Protein AF-A0A2D6TRG5-F1 (afdb_monomer_lite)

Structure (mmCIF, N/CA/C/O backbone):
data_AF-A0A2D6TRG5-F1
#
_entry.id   AF-A0A2D6TRG5-F1
#
loop_
_atom_site.group_PDB
_atom_site.id
_atom_site.type_symbol
_atom_site.label_atom_id
_atom_site.label_alt_id
_atom_site.label_comp_id
_atom_site.label_asym_id
_atom_site.label_entity_id
_atom_site.label_seq_id
_atom_site.pdbx_PDB_ins_code
_atom_site.Cartn_x
_atom_site.Cartn_y
_atom_site.Cartn_z
_atom_site.occupancy
_atom_site.B_iso_or_equiv
_atom_site.auth_seq_id
_atom_site.auth_comp_id
_atom_site.auth_asym_id
_atom_site.auth_atom_id
_atom_site.pdbx_PDB_model_num
ATOM 1 N N . MET A 1 1 ? -4.604 -23.469 -10.568 1.00 40.19 1 MET A N 1
ATOM 2 C CA . MET A 1 1 ? -4.578 -22.020 -10.843 1.00 40.19 1 MET A CA 1
ATOM 3 C C . MET A 1 1 ? -3.168 -21.575 -10.524 1.00 40.19 1 MET A C 1
ATOM 5 O O . MET A 1 1 ? -2.689 -21.956 -9.460 1.00 40.19 1 MET A O 1
ATOM 9 N N . SER A 1 2 ? -2.451 -20.975 -11.475 1.00 38.97 2 SER A N 1
ATOM 10 C CA . SER A 1 2 ? -1.066 -20.550 -11.236 1.00 38.97 2 SER A CA 1
ATOM 11 C C . SER A 1 2 ? -1.054 -19.447 -10.177 1.00 38.97 2 SER A C 1
ATOM 13 O O . SER A 1 2 ? -1.962 -18.622 -10.124 1.00 38.97 2 SER A O 1
ATOM 15 N N . GLU A 1 3 ? -0.031 -19.413 -9.324 1.00 48.97 3 GLU A N 1
ATOM 16 C CA . GLU A 1 3 ? 0.116 -18.414 -8.250 1.00 48.97 3 GLU A CA 1
ATOM 17 C C . GLU A 1 3 ? 0.260 -16.957 -8.759 1.00 48.97 3 GLU A C 1
ATOM 19 O O . GLU A 1 3 ? 0.357 -16.025 -7.959 1.00 48.97 3 GLU A O 1
ATOM 24 N N . THR A 1 4 ? 0.254 -16.742 -10.080 1.00 58.47 4 THR A N 1
ATOM 25 C CA . THR A 1 4 ? 0.511 -15.463 -10.759 1.00 58.47 4 THR A CA 1
ATOM 26 C C . THR A 1 4 ? -0.740 -14.696 -11.196 1.00 58.47 4 THR A C 1
ATOM 28 O O . THR A 1 4 ? -0.618 -13.506 -11.484 1.00 58.47 4 THR A O 1
ATOM 31 N N . GLU A 1 5 ? -1.937 -15.305 -11.204 1.00 65.44 5 GLU A N 1
ATOM 32 C CA . GLU A 1 5 ? -3.143 -14.738 -11.854 1.00 65.44 5 GLU A CA 1
ATOM 33 C C . GLU A 1 5 ? -3.635 -13.385 -11.294 1.00 65.44 5 GLU A C 1
ATOM 35 O O . GLU A 1 5 ? -4.443 -12.724 -11.938 1.00 65.44 5 GLU A O 1
ATOM 40 N N . ASN A 1 6 ? -3.121 -12.913 -10.153 1.00 87.81 6 ASN A N 1
ATOM 41 C CA . ASN A 1 6 ? -3.524 -11.641 -9.536 1.00 87.81 6 ASN A CA 1
ATOM 42 C C . ASN A 1 6 ? -2.346 -10.778 -9.066 1.00 87.81 6 ASN A C 1
ATOM 44 O O . ASN A 1 6 ? -2.512 -9.958 -8.161 1.00 87.81 6 ASN A O 1
ATOM 48 N N . THR A 1 7 ? -1.167 -10.967 -9.660 1.00 95.38 7 THR A N 1
ATOM 49 C CA . THR A 1 7 ? 0.050 -10.244 -9.276 1.00 95.38 7 THR A CA 1
ATOM 50 C C . THR A 1 7 ? 0.495 -9.308 -10.392 1.00 95.38 7 THR A C 1
ATOM 52 O O . THR A 1 7 ? 0.653 -9.714 -11.543 1.00 95.38 7 THR A O 1
ATOM 55 N N . TYR A 1 8 ? 0.730 -8.049 -10.042 1.00 96.81 8 TYR A N 1
ATOM 56 C CA . TYR A 1 8 ? 1.038 -6.966 -10.967 1.00 96.81 8 TYR A CA 1
ATOM 57 C C . TYR A 1 8 ? 2.320 -6.253 -10.550 1.00 96.81 8 TYR A C 1
ATOM 59 O O . TYR A 1 8 ? 2.551 -6.081 -9.357 1.00 96.81 8 TYR A O 1
ATOM 67 N N . GLY A 1 9 ? 3.131 -5.815 -11.514 1.00 96.94 9 GLY A N 1
ATOM 68 C CA . GLY A 1 9 ? 4.390 -5.109 -11.262 1.00 96.94 9 GLY A CA 1
ATOM 69 C C . GLY A 1 9 ? 4.533 -3.814 -12.062 1.00 96.94 9 GLY A C 1
ATOM 70 O O . GLY A 1 9 ? 4.028 -3.714 -13.184 1.00 96.94 9 GLY A O 1
ATOM 71 N N . VAL A 1 10 ? 5.230 -2.833 -11.485 1.00 96.81 10 VAL A N 1
ATOM 72 C CA . VAL A 1 10 ? 5.641 -1.589 -12.152 1.00 96.81 10 VAL A CA 1
ATOM 73 C C . VAL A 1 10 ? 6.894 -1.003 -11.493 1.00 96.81 10 VAL A C 1
ATOM 75 O O . VAL A 1 10 ? 7.127 -1.196 -10.303 1.00 96.81 10 VAL A O 1
ATOM 78 N N . PHE A 1 11 ? 7.669 -0.223 -12.235 1.00 95.56 11 PHE A N 1
ATOM 79 C CA . PHE A 1 11 ? 8.675 0.688 -11.715 1.00 95.56 11 PHE A CA 1
ATOM 80 C C . PHE A 1 11 ? 8.066 2.075 -11.519 1.00 95.56 11 PHE A C 1
ATOM 82 O O . PHE A 1 11 ? 7.548 2.685 -12.457 1.00 95.56 11 PHE A O 1
ATOM 89 N N . THR A 1 12 ? 8.148 2.588 -10.299 1.00 95.31 12 THR A N 1
ATOM 90 C CA . THR A 1 12 ? 7.910 3.999 -9.981 1.00 95.31 12 THR A CA 1
ATOM 91 C C . THR A 1 12 ? 9.246 4.725 -9.934 1.00 95.31 12 THR A C 1
ATOM 93 O O . THR A 1 12 ? 10.234 4.098 -9.563 1.00 95.31 12 THR A O 1
ATOM 96 N N . LEU A 1 13 ? 9.301 6.018 -10.266 1.00 93.44 13 LEU A N 1
ATOM 97 C CA . LEU A 1 13 ? 10.557 6.792 -10.251 1.00 93.44 13 LEU A CA 1
ATOM 98 C C . LEU A 1 13 ? 10.560 7.917 -9.215 1.00 93.44 13 LEU A C 1
ATOM 100 O O . LEU A 1 13 ? 11.615 8.318 -8.737 1.00 93.44 13 LEU A O 1
ATOM 104 N N . GLU A 1 14 ? 9.384 8.412 -8.838 1.00 94.00 14 GLU A N 1
ATOM 105 C CA . GLU A 1 14 ? 9.243 9.546 -7.932 1.00 94.00 14 GLU A CA 1
ATOM 106 C C . GLU A 1 14 ? 8.435 9.169 -6.696 1.00 94.00 14 GLU A C 1
ATOM 108 O O . GLU A 1 14 ? 7.523 8.344 -6.748 1.00 94.00 14 GLU A O 1
ATOM 113 N N . ARG A 1 15 ? 8.670 9.883 -5.591 1.00 95.25 15 ARG A N 1
ATOM 114 C CA . ARG A 1 15 ? 7.852 9.769 -4.377 1.00 95.25 15 ARG A CA 1
ATOM 115 C C . ARG A 1 15 ? 6.356 9.896 -4.669 1.00 95.25 15 ARG A C 1
ATOM 117 O O . ARG A 1 15 ? 5.551 9.174 -4.087 1.00 95.25 15 ARG A O 1
ATOM 124 N N . GLN A 1 16 ? 5.993 10.823 -5.558 1.00 96.06 16 GLN A N 1
ATOM 125 C CA . GLN A 1 16 ? 4.598 11.107 -5.881 1.00 96.06 16 GLN A CA 1
ATOM 126 C C . GLN A 1 16 ? 3.894 9.910 -6.534 1.00 96.06 16 GLN A C 1
ATOM 128 O O . GLN A 1 16 ? 2.704 9.734 -6.313 1.00 96.06 16 GLN A O 1
ATOM 133 N N . ASP A 1 17 ? 4.619 9.040 -7.250 1.00 96.31 17 ASP A N 1
ATOM 134 C CA . ASP A 1 17 ? 4.038 7.811 -7.810 1.00 96.31 17 ASP A CA 1
ATOM 135 C C . ASP A 1 17 ? 3.479 6.904 -6.711 1.00 96.31 17 ASP A C 1
ATOM 137 O O . ASP A 1 17 ? 2.373 6.381 -6.828 1.00 96.31 17 ASP A O 1
ATOM 141 N N . LEU A 1 18 ? 4.234 6.746 -5.618 1.00 96.38 18 LEU A N 1
ATOM 142 C CA . LEU A 1 18 ? 3.805 5.956 -4.467 1.00 96.38 18 LEU A CA 1
ATOM 143 C C . LEU A 1 18 ? 2.641 6.625 -3.742 1.00 96.38 18 LEU A C 1
ATOM 145 O O . LEU A 1 18 ? 1.711 5.932 -3.341 1.00 96.38 18 LEU A O 1
ATOM 149 N N . VAL A 1 19 ? 2.664 7.952 -3.588 1.00 97.38 19 VAL A N 1
ATOM 150 C CA . VAL A 1 19 ? 1.555 8.710 -2.983 1.00 97.38 19 VAL A CA 1
ATOM 151 C C . VAL A 1 19 ? 0.262 8.499 -3.769 1.00 97.38 19 VAL A C 1
ATOM 153 O O . VAL A 1 19 ? -0.752 8.106 -3.191 1.00 97.38 19 VAL A O 1
ATOM 156 N N . ASP A 1 20 ? 0.312 8.704 -5.085 1.00 97.44 20 ASP A N 1
ATOM 157 C CA . ASP A 1 20 ? -0.843 8.579 -5.972 1.00 97.44 20 ASP A CA 1
ATOM 158 C C . ASP A 1 20 ? -1.376 7.142 -5.982 1.00 97.44 20 ASP A C 1
ATOM 160 O O . ASP A 1 20 ? -2.585 6.928 -5.862 1.00 97.44 20 ASP A O 1
ATOM 164 N N . LEU A 1 21 ? -0.480 6.149 -6.043 1.00 97.81 21 LEU A N 1
ATOM 165 C CA . LEU A 1 21 ? -0.840 4.733 -5.967 1.00 97.81 21 LEU A CA 1
ATOM 166 C C . LEU A 1 21 ? -1.548 4.402 -4.650 1.00 97.81 21 LEU A C 1
ATOM 168 O O . LEU A 1 21 ? -2.582 3.736 -4.647 1.00 97.81 21 LEU A O 1
ATOM 172 N N . SER A 1 22 ? -1.015 4.897 -3.535 1.00 97.88 22 SER A N 1
ATOM 173 C CA . SER A 1 22 ? -1.550 4.645 -2.194 1.00 97.88 22 SER A CA 1
ATOM 174 C C . SER A 1 22 ? -2.939 5.251 -2.022 1.00 97.88 22 SER A C 1
ATOM 176 O O . SER A 1 22 ? -3.857 4.573 -1.559 1.00 97.88 22 SER A O 1
ATOM 178 N N . HIS A 1 23 ? -3.122 6.498 -2.473 1.00 97.38 23 HIS A N 1
ATOM 179 C CA . HIS A 1 23 ? -4.437 7.129 -2.543 1.00 97.38 23 HIS A CA 1
ATOM 180 C C . HIS A 1 23 ? -5.410 6.297 -3.363 1.00 97.38 23 HIS A C 1
ATOM 182 O O . HIS A 1 23 ? -6.541 6.060 -2.933 1.00 97.38 23 HIS A O 1
ATOM 188 N N . ARG A 1 24 ? -4.982 5.855 -4.548 1.00 97.12 24 ARG A N 1
ATOM 189 C CA . ARG A 1 24 ? -5.891 5.208 -5.480 1.00 97.12 24 ARG A CA 1
ATOM 190 C C . ARG A 1 24 ? -6.311 3.818 -5.024 1.00 97.12 24 ARG A C 1
ATOM 192 O O . ARG A 1 24 ? -7.499 3.517 -5.092 1.00 97.12 24 ARG A O 1
ATOM 199 N N . ILE A 1 25 ? -5.383 3.009 -4.508 1.00 97.62 25 ILE A N 1
ATOM 200 C CA . ILE A 1 25 ? -5.701 1.695 -3.930 1.00 97.62 25 ILE A CA 1
ATOM 201 C C . ILE A 1 25 ? -6.735 1.852 -2.815 1.00 97.62 25 ILE A C 1
ATOM 203 O O . ILE A 1 25 ? -7.765 1.180 -2.839 1.00 97.62 25 ILE A O 1
ATOM 207 N N . ALA A 1 26 ? -6.502 2.774 -1.881 1.00 97.38 26 ALA A N 1
ATOM 208 C CA . ALA A 1 26 ? -7.384 2.970 -0.740 1.00 97.38 26 ALA A CA 1
ATOM 209 C C . ALA A 1 26 ? -8.768 3.511 -1.152 1.00 97.38 26 ALA A C 1
ATOM 211 O O . ALA A 1 26 ? -9.791 2.993 -0.710 1.00 97.38 26 ALA A O 1
ATOM 212 N N . ALA A 1 27 ? -8.816 4.492 -2.061 1.00 95.25 27 ALA A N 1
ATOM 213 C CA . ALA A 1 27 ? -10.062 5.073 -2.568 1.00 95.25 27 ALA A CA 1
AT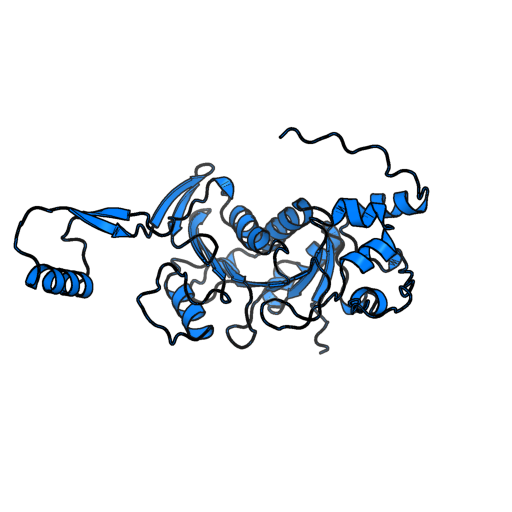OM 214 C C . ALA A 1 27 ? -10.913 4.092 -3.397 1.00 95.25 27 ALA A C 1
ATOM 216 O O . ALA A 1 27 ? -12.118 4.292 -3.539 1.00 95.25 27 ALA A O 1
ATOM 217 N N . CYS A 1 28 ? -10.303 3.047 -3.962 1.00 96.31 28 CYS A N 1
ATOM 218 C CA . CYS A 1 28 ? -11.013 2.004 -4.700 1.00 96.31 28 CYS A CA 1
ATOM 219 C C . CYS A 1 28 ? -11.720 0.989 -3.789 1.00 96.31 28 CYS A C 1
ATOM 221 O O . CYS A 1 28 ? -12.571 0.247 -4.279 1.00 96.31 28 CYS A O 1
ATOM 223 N N . ILE A 1 29 ? -11.402 0.929 -2.490 1.00 97.12 29 ILE A N 1
ATOM 224 C CA . ILE A 1 29 ? -12.013 -0.045 -1.579 1.00 97.12 29 ILE A CA 1
ATOM 225 C C . ILE A 1 29 ? -13.514 0.261 -1.427 1.00 97.12 29 ILE A C 1
ATOM 227 O O . ILE A 1 29 ? -13.876 1.361 -0.999 1.00 97.12 29 ILE A O 1
ATOM 231 N N . PRO A 1 30 ? -14.421 -0.686 -1.740 1.00 95.75 30 PRO A N 1
ATOM 232 C CA . PRO A 1 30 ? -15.850 -0.437 -1.632 1.00 95.75 30 PRO A CA 1
ATOM 233 C C . PRO A 1 30 ? -16.263 -0.248 -0.169 1.00 95.75 30 PRO A C 1
ATOM 235 O O . PRO A 1 30 ? -15.839 -0.991 0.715 1.00 95.75 30 PRO A O 1
ATOM 238 N N . ALA A 1 31 ? -17.142 0.723 0.089 1.00 94.12 31 ALA A N 1
ATOM 239 C CA . ALA A 1 31 ? -17.499 1.137 1.446 1.00 94.12 31 ALA A CA 1
ATOM 240 C C . ALA A 1 31 ? -18.074 0.013 2.328 1.00 94.12 31 ALA A C 1
ATOM 242 O O . ALA A 1 31 ? -17.992 0.088 3.548 1.00 94.12 31 ALA A O 1
ATOM 243 N N . ASP A 1 32 ? -18.676 -1.030 1.752 1.00 94.38 32 ASP A N 1
ATOM 244 C CA . ASP A 1 32 ? -19.194 -2.170 2.510 1.00 94.38 32 ASP A CA 1
ATOM 245 C C . ASP A 1 32 ? -18.104 -3.100 3.060 1.00 94.38 32 ASP A C 1
ATOM 247 O O . ASP A 1 32 ? -18.325 -3.692 4.114 1.00 94.38 32 ASP A O 1
ATOM 251 N N . PHE A 1 33 ? -16.918 -3.151 2.441 1.00 96.19 33 PHE A N 1
ATOM 252 C CA . PHE A 1 33 ? -15.752 -3.852 3.000 1.00 96.19 33 PHE A CA 1
ATOM 253 C C . PHE A 1 33 ? -15.168 -3.138 4.228 1.00 96.19 33 PHE A C 1
ATOM 255 O O . PHE A 1 33 ? -14.433 -3.739 5.002 1.00 96.19 33 PHE A O 1
ATOM 262 N N . LEU A 1 34 ? -15.507 -1.863 4.436 1.00 96.44 34 LEU A N 1
ATOM 263 C CA . LEU A 1 34 ? -14.975 -1.042 5.526 1.00 96.44 34 LEU A CA 1
ATOM 264 C C . LEU A 1 34 ? -15.851 -1.065 6.789 1.00 96.44 34 LEU A C 1
ATOM 266 O O . LEU A 1 34 ? -15.516 -0.412 7.771 1.00 96.44 34 LEU A O 1
ATOM 270 N N . LYS A 1 35 ? -16.990 -1.767 6.783 1.00 94.06 35 LYS A N 1
ATOM 271 C CA . LYS A 1 35 ? -17.973 -1.695 7.881 1.00 94.06 35 LYS A CA 1
ATOM 272 C C . LYS A 1 35 ? -17.688 -2.659 9.026 1.00 94.06 35 LYS A C 1
ATOM 274 O O . LYS A 1 35 ? -18.025 -2.355 10.167 1.00 94.06 35 LYS A O 1
ATOM 279 N N . ASP A 1 36 ? -17.117 -3.822 8.724 1.00 93.75 36 ASP A N 1
ATOM 280 C CA . ASP A 1 36 ? -16.919 -4.885 9.707 1.00 93.75 36 ASP A CA 1
ATOM 281 C C . ASP A 1 36 ? -15.641 -4.631 10.523 1.00 93.75 36 ASP A C 1
ATOM 283 O O . ASP A 1 36 ? -14.531 -4.590 9.990 1.00 93.75 36 ASP A O 1
ATOM 287 N N . LYS A 1 37 ? -15.801 -4.432 11.836 1.00 93.38 37 LYS A N 1
ATOM 288 C CA . LYS A 1 37 ? -14.682 -4.242 12.767 1.00 93.38 37 LYS A CA 1
ATOM 289 C C . LYS A 1 37 ? -13.818 -5.496 12.872 1.00 93.38 37 LYS A C 1
ATOM 291 O O . LYS A 1 37 ? -12.593 -5.376 12.932 1.00 93.38 37 LYS A O 1
ATOM 296 N N . ASP A 1 38 ? -14.454 -6.662 12.896 1.00 92.69 38 ASP A N 1
ATOM 297 C CA . ASP A 1 38 ? -13.793 -7.945 13.125 1.00 92.69 38 ASP A CA 1
ATOM 298 C C . ASP A 1 38 ? -13.165 -8.489 11.833 1.00 92.69 38 ASP A C 1
ATOM 300 O O . ASP A 1 38 ? -12.342 -9.404 11.875 1.00 92.69 38 ASP A O 1
ATOM 304 N N . LYS A 1 39 ? -13.523 -7.896 10.685 1.00 93.75 39 LYS A N 1
ATOM 305 C CA . LYS A 1 39 ? -12.992 -8.214 9.355 1.00 93.75 39 LYS A CA 1
ATOM 306 C C . LYS A 1 39 ? -12.653 -6.943 8.564 1.00 93.75 39 LYS A C 1
ATOM 308 O O . LYS A 1 39 ? -13.322 -6.660 7.568 1.00 93.75 39 LYS A O 1
ATOM 313 N N . PRO A 1 40 ? -11.655 -6.144 8.984 1.00 96.50 40 PRO A N 1
ATOM 314 C CA . PRO A 1 40 ? -11.194 -5.058 8.129 1.00 96.50 40 PRO A CA 1
ATOM 315 C C . PRO A 1 40 ? -10.535 -5.593 6.867 1.00 96.50 40 PRO A C 1
ATOM 317 O O . PRO A 1 40 ? -10.091 -6.738 6.826 1.00 96.50 40 PRO A O 1
ATOM 320 N N . VAL A 1 41 ? -10.349 -4.699 5.902 1.00 98.19 41 VAL A N 1
ATOM 321 C CA . VAL A 1 41 ? -9.423 -4.961 4.804 1.00 98.19 41 VAL A CA 1
ATOM 322 C C . VAL A 1 41 ? -7.994 -4.921 5.342 1.00 98.19 41 VAL A C 1
ATOM 324 O O . VAL A 1 41 ? -7.563 -3.916 5.914 1.00 98.19 41 VAL A O 1
ATOM 327 N N . VAL A 1 42 ? -7.257 -6.010 5.160 1.00 97.88 42 VAL A N 1
ATOM 328 C CA . VAL A 1 42 ? -5.853 -6.142 5.554 1.00 97.88 42 VAL A CA 1
ATOM 329 C C . VAL A 1 42 ? -4.971 -5.858 4.342 1.00 97.88 42 VAL A C 1
ATOM 331 O O . VAL A 1 42 ? -4.999 -6.595 3.357 1.00 97.88 42 VAL A O 1
ATOM 334 N N . ILE A 1 43 ? -4.161 -4.802 4.419 1.00 98.19 43 ILE A N 1
ATOM 335 C CA . ILE A 1 43 ? -3.176 -4.458 3.389 1.00 98.19 43 ILE A CA 1
ATOM 336 C C . ILE A 1 43 ? -1.780 -4.695 3.955 1.00 98.19 43 ILE A C 1
ATOM 338 O O . ILE A 1 43 ? -1.308 -3.947 4.814 1.00 98.19 43 ILE A O 1
ATOM 342 N N . ALA A 1 44 ? -1.107 -5.732 3.466 1.00 96.19 44 ALA A N 1
ATOM 343 C CA . ALA A 1 44 ? 0.293 -5.969 3.779 1.00 96.19 44 ALA A CA 1
ATOM 344 C C . ALA A 1 44 ? 1.180 -5.071 2.920 1.00 96.19 44 ALA A C 1
ATOM 346 O O . ALA A 1 44 ? 0.986 -4.981 1.707 1.00 96.19 44 ALA A O 1
ATOM 347 N N . VAL A 1 45 ? 2.161 -4.422 3.541 1.00 95.38 45 VAL A N 1
ATOM 348 C CA . VAL A 1 45 ? 3.162 -3.619 2.838 1.00 95.38 45 VAL A CA 1
ATOM 349 C C . VAL A 1 45 ? 4.547 -4.091 3.251 1.00 95.38 45 VAL A C 1
ATOM 351 O O . VAL A 1 45 ? 5.041 -3.797 4.340 1.00 95.38 45 VAL A O 1
ATOM 354 N N . ASP A 1 46 ? 5.193 -4.805 2.347 1.00 91.94 46 ASP A N 1
ATOM 355 C CA . ASP A 1 46 ? 6.493 -5.420 2.544 1.00 91.94 46 ASP A CA 1
ATOM 356 C C . ASP A 1 46 ? 7.536 -4.790 1.627 1.00 91.94 46 ASP A C 1
ATOM 358 O O . ASP A 1 46 ? 7.253 -3.943 0.778 1.00 91.94 46 ASP A O 1
ATOM 362 N N . GLY A 1 47 ? 8.794 -5.166 1.834 1.00 89.88 47 GLY A N 1
ATOM 363 C CA . GLY A 1 47 ? 9.886 -4.718 0.983 1.00 89.88 47 GLY A CA 1
ATOM 364 C C . GLY A 1 47 ? 11.128 -4.303 1.750 1.00 89.88 47 GLY A C 1
ATOM 365 O O . GLY A 1 47 ? 11.269 -4.567 2.949 1.00 89.88 47 GLY A O 1
ATOM 366 N N . THR A 1 48 ? 12.045 -3.632 1.060 1.00 88.25 48 THR A N 1
ATOM 367 C CA . THR A 1 48 ? 13.375 -3.329 1.599 1.00 88.25 48 THR A CA 1
ATOM 368 C C . THR A 1 48 ? 13.401 -2.228 2.647 1.00 88.25 48 THR A C 1
ATOM 370 O O . THR A 1 48 ? 12.427 -1.517 2.904 1.00 88.25 48 THR A O 1
ATOM 373 N N . TRP A 1 49 ? 14.549 -2.083 3.304 1.00 83.00 49 TRP A N 1
ATOM 374 C CA . TRP A 1 49 ? 14.812 -0.927 4.148 1.00 83.00 49 TRP A CA 1
ATOM 375 C C . TRP A 1 49 ? 14.715 0.374 3.335 1.00 83.00 49 TRP A C 1
ATOM 377 O O . TRP A 1 49 ? 15.163 0.421 2.189 1.00 83.00 49 TRP A O 1
ATOM 387 N N . GLN A 1 50 ? 14.131 1.425 3.924 1.00 84.69 50 GLN A N 1
ATOM 388 C CA . GLN A 1 50 ? 13.966 2.751 3.299 1.00 84.69 50 GLN A CA 1
ATOM 389 C C . GLN A 1 50 ? 13.204 2.764 1.956 1.00 84.69 50 GLN A C 1
ATOM 391 O O . GLN A 1 50 ? 13.299 3.725 1.200 1.00 84.69 50 GLN A O 1
ATOM 396 N N . CYS A 1 51 ? 12.396 1.747 1.641 1.00 88.88 51 CYS A N 1
ATOM 397 C CA . CYS A 1 51 ? 11.633 1.737 0.386 1.00 88.88 51 CYS A CA 1
ATOM 398 C C . CYS A 1 51 ? 10.362 2.608 0.402 1.00 88.88 51 CYS A C 1
ATOM 400 O O . CYS A 1 51 ? 9.703 2.729 -0.625 1.00 88.88 51 CYS A O 1
ATOM 402 N N . GLY A 1 52 ? 10.029 3.247 1.530 1.00 91.69 52 GLY A N 1
ATOM 403 C CA . GLY A 1 52 ? 8.878 4.149 1.630 1.00 91.69 52 GLY A CA 1
ATOM 404 C C . GLY A 1 52 ? 7.555 3.481 2.013 1.00 91.69 52 GLY A C 1
ATOM 405 O O . GLY A 1 52 ? 6.518 4.097 1.814 1.00 91.69 52 GLY A O 1
ATOM 406 N N . LYS A 1 53 ? 7.556 2.273 2.602 1.00 92.88 53 LYS A N 1
ATOM 407 C CA . LYS A 1 53 ? 6.327 1.551 3.021 1.00 92.88 53 LYS A CA 1
ATOM 408 C C . LYS A 1 53 ? 5.304 2.424 3.749 1.00 92.88 53 LYS A C 1
ATOM 410 O O . LYS A 1 53 ? 4.116 2.348 3.469 1.00 92.88 53 LYS A O 1
ATOM 415 N N . LYS A 1 54 ? 5.777 3.299 4.640 1.00 93.12 54 LYS A N 1
ATOM 416 C CA . LYS A 1 54 ? 4.925 4.170 5.452 1.00 93.12 54 LYS A CA 1
ATOM 417 C C . LYS A 1 54 ? 4.081 5.146 4.624 1.00 93.12 54 LYS A C 1
ATOM 419 O O . LYS A 1 54 ? 2.952 5.420 5.012 1.00 93.12 54 LYS A O 1
ATOM 424 N N . ILE A 1 55 ? 4.559 5.553 3.442 1.00 95.81 55 ILE A N 1
ATOM 425 C CA . ILE A 1 55 ? 3.787 6.347 2.470 1.00 95.81 55 ILE A CA 1
ATOM 426 C C . ILE A 1 55 ? 2.475 5.631 2.128 1.00 95.81 55 ILE A C 1
ATOM 428 O O . ILE A 1 55 ? 1.433 6.274 2.061 1.00 95.81 55 ILE A O 1
ATOM 432 N N . VAL A 1 56 ? 2.500 4.302 1.991 1.00 97.12 56 VAL A N 1
ATOM 433 C CA . VAL A 1 56 ? 1.304 3.521 1.654 1.00 97.12 56 VAL A CA 1
ATOM 434 C C . VAL A 1 56 ? 0.232 3.636 2.725 1.00 97.12 56 VAL A C 1
ATOM 436 O O . VAL A 1 56 ? -0.906 3.990 2.421 1.00 97.12 56 VAL A O 1
ATOM 439 N N . ALA A 1 57 ? 0.605 3.414 3.984 1.00 96.00 57 ALA A N 1
ATOM 440 C CA . ALA A 1 57 ? -0.323 3.529 5.102 1.00 96.00 57 ALA A CA 1
ATOM 441 C C . ALA A 1 57 ? -0.805 4.975 5.311 1.00 96.00 57 ALA A C 1
ATOM 443 O O . ALA A 1 57 ? -1.991 5.216 5.535 1.00 96.00 57 ALA A O 1
ATOM 444 N N . ASP A 1 58 ? 0.104 5.945 5.224 1.00 95.81 58 ASP A N 1
ATOM 445 C CA . ASP A 1 58 ? -0.182 7.345 5.527 1.00 95.81 58 ASP A CA 1
ATOM 446 C C . ASP A 1 58 ? -1.093 8.012 4.508 1.00 95.81 58 ASP A C 1
ATOM 448 O O . ASP A 1 58 ? -2.076 8.653 4.885 1.00 95.81 58 ASP A O 1
ATOM 452 N N . TYR A 1 59 ? -0.793 7.841 3.223 1.00 97.31 59 TYR A N 1
ATOM 453 C CA . TYR A 1 59 ? -1.616 8.413 2.168 1.00 97.31 59 TYR A CA 1
ATOM 454 C C . TYR A 1 59 ? -2.865 7.566 1.940 1.00 97.31 59 TYR A C 1
ATOM 456 O O . TYR A 1 59 ? -3.948 8.111 1.764 1.00 97.31 59 TYR A O 1
ATOM 464 N N . GLY A 1 60 ? -2.791 6.240 2.084 1.00 97.31 60 GLY A N 1
ATOM 465 C CA . GLY A 1 60 ? -3.994 5.409 2.102 1.00 97.31 60 GLY A CA 1
ATOM 466 C C . GLY A 1 60 ? -4.998 5.846 3.181 1.00 97.31 60 GLY A C 1
ATOM 467 O O . GLY A 1 60 ? -6.199 5.931 2.920 1.00 97.31 60 GLY A O 1
ATOM 468 N N . ARG A 1 61 ? -4.513 6.218 4.374 1.00 95.88 61 ARG A N 1
ATOM 469 C CA . ARG A 1 61 ? -5.328 6.836 5.431 1.00 95.88 61 ARG A CA 1
ATOM 470 C C . ARG A 1 61 ? -5.910 8.187 5.018 1.00 95.88 61 ARG A C 1
ATOM 472 O O . ARG A 1 61 ? -7.095 8.412 5.259 1.00 95.88 61 ARG A O 1
ATOM 479 N N . GLU A 1 62 ? -5.111 9.070 4.419 1.00 95.31 62 GLU A N 1
ATOM 480 C CA . GLU A 1 62 ? -5.593 10.367 3.921 1.00 95.31 62 GLU A CA 1
ATOM 481 C C . GLU A 1 62 ? -6.761 10.197 2.941 1.00 95.31 62 GLU A C 1
ATOM 483 O O . GLU A 1 62 ? -7.793 10.850 3.102 1.00 95.31 62 GLU A O 1
ATOM 488 N N . ALA A 1 63 ? -6.653 9.264 1.993 1.00 95.75 63 ALA A N 1
ATOM 489 C CA . ALA A 1 63 ? -7.721 8.986 1.034 1.00 95.75 63 ALA A CA 1
ATOM 490 C C . ALA A 1 63 ? -9.000 8.442 1.690 1.00 95.75 63 ALA A C 1
ATOM 492 O O . ALA A 1 63 ? -10.097 8.843 1.305 1.00 95.75 63 ALA A O 1
ATOM 493 N N . LEU A 1 64 ? -8.874 7.542 2.671 1.00 95.75 64 LEU A N 1
ATOM 494 C CA . LEU A 1 64 ? -10.027 6.912 3.327 1.00 95.75 64 LEU A CA 1
ATOM 495 C C . LEU A 1 64 ? -10.763 7.858 4.274 1.00 95.75 64 LEU A C 1
ATOM 497 O O . LEU A 1 64 ? -11.989 7.819 4.350 1.00 95.75 64 LEU A O 1
ATOM 501 N N . LEU A 1 65 ? -10.017 8.679 5.015 1.00 94.12 65 LEU A N 1
ATOM 502 C CA . LEU A 1 65 ? -10.580 9.539 6.055 1.00 94.12 65 LEU A CA 1
ATOM 503 C C . LEU A 1 65 ? -10.814 10.980 5.583 1.00 94.12 65 LEU A C 1
ATOM 505 O O . LEU A 1 65 ? -11.478 11.746 6.275 1.00 94.12 65 LEU A O 1
ATOM 509 N N . GLY A 1 66 ? -10.271 11.373 4.427 1.00 90.88 66 GLY A N 1
ATOM 510 C CA . GLY A 1 66 ? -10.346 12.748 3.927 1.00 90.88 66 GLY A CA 1
ATOM 511 C C . GLY A 1 66 ? -9.510 13.746 4.739 1.00 90.88 66 GLY A C 1
ATOM 512 O O . GLY A 1 66 ? -9.774 14.949 4.699 1.00 90.88 66 GLY A O 1
ATOM 513 N N . VAL A 1 67 ? -8.508 13.259 5.473 1.00 89.44 67 VAL A N 1
ATOM 514 C CA . VAL A 1 67 ? -7.655 14.040 6.385 1.00 89.44 67 VAL A CA 1
ATOM 515 C C . VAL A 1 67 ? -6.261 14.205 5.802 1.00 89.44 67 VAL A C 1
ATOM 517 O O . VAL A 1 67 ? -5.760 13.282 5.177 1.00 89.44 67 VAL A O 1
ATOM 520 N N . LYS A 1 68 ? -5.585 15.332 6.034 1.00 89.44 68 LYS A N 1
ATOM 521 C CA . LYS A 1 68 ? -4.181 15.462 5.612 1.00 89.44 68 LYS A CA 1
ATOM 522 C C . LYS A 1 68 ? -3.281 14.596 6.475 1.00 89.44 68 LYS A C 1
ATOM 524 O O . LYS A 1 68 ? -3.377 14.662 7.701 1.00 89.44 68 LYS A O 1
ATOM 529 N N . HIS A 1 69 ? -2.350 13.875 5.855 1.00 87.50 69 HIS A N 1
ATOM 530 C CA . HIS A 1 69 ? -1.327 13.142 6.598 1.00 87.50 69 HIS A CA 1
ATOM 531 C C . HIS A 1 69 ? -0.578 14.043 7.606 1.00 87.50 69 HIS A C 1
ATOM 533 O O . HIS A 1 69 ? -0.392 13.636 8.750 1.00 87.50 69 HIS A O 1
ATOM 539 N N . GLU A 1 70 ? -0.238 15.284 7.233 1.00 87.31 70 GLU A N 1
ATOM 540 C CA . GLU A 1 70 ? 0.508 16.225 8.094 1.00 87.31 70 GLU A CA 1
ATOM 541 C C . GLU A 1 70 ? -0.236 16.639 9.380 1.00 87.31 70 GLU A C 1
ATOM 543 O O . GLU A 1 70 ? 0.388 17.028 10.376 1.00 87.31 70 GLU A O 1
ATOM 548 N N . ASP A 1 71 ? -1.570 16.570 9.359 1.00 86.00 71 ASP A N 1
ATOM 549 C CA . ASP A 1 71 ? -2.426 16.934 10.491 1.00 86.00 71 ASP A CA 1
ATOM 550 C C . ASP A 1 71 ? -2.554 15.776 11.497 1.00 86.00 71 ASP A C 1
ATOM 552 O O . ASP A 1 71 ? -2.943 15.976 12.652 1.00 86.00 71 ASP A O 1
ATOM 556 N N . VAL A 1 72 ? -2.188 14.556 11.086 1.00 85.88 72 VAL A N 1
ATOM 557 C CA . VAL A 1 72 ? -2.202 13.376 11.946 1.00 85.88 72 VAL A CA 1
ATOM 558 C C . VAL A 1 72 ? -0.932 13.353 12.784 1.00 85.88 72 VAL A C 1
ATOM 560 O O . VAL A 1 72 ? 0.170 13.121 12.295 1.00 85.88 72 VAL A O 1
ATOM 563 N N . ARG A 1 73 ? -1.092 13.554 14.093 1.00 83.75 73 ARG A N 1
ATOM 564 C CA . ARG A 1 73 ? 0.009 13.457 15.055 1.00 83.75 73 ARG A CA 1
ATOM 565 C C . ARG A 1 73 ? -0.267 12.385 16.090 1.00 83.75 73 AR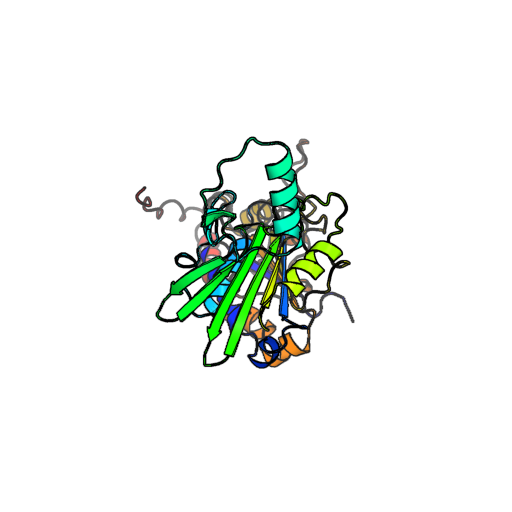G A C 1
ATOM 567 O O . ARG A 1 73 ? -1.288 12.433 16.778 1.00 83.75 73 ARG A O 1
ATOM 574 N N . PHE A 1 74 ? 0.687 11.480 16.245 1.00 83.62 74 PHE A N 1
ATOM 575 C CA . PHE A 1 74 ? 0.668 10.472 17.295 1.00 83.62 74 PHE A CA 1
ATOM 576 C C . PHE A 1 74 ? 1.381 10.986 18.548 1.00 83.62 74 PHE A C 1
ATOM 578 O O . PHE A 1 74 ? 2.325 11.774 18.428 1.00 83.62 74 PHE A O 1
ATOM 585 N N . PRO A 1 75 ? 0.937 10.576 19.748 1.00 73.81 75 PRO A N 1
ATOM 586 C CA . PRO A 1 75 ? 1.724 10.756 20.961 1.00 73.81 75 PRO A CA 1
ATOM 587 C C . PRO A 1 75 ? 3.142 10.191 20.785 1.00 73.81 75 PRO A C 1
ATOM 589 O O . PRO A 1 75 ? 3.316 9.061 20.323 1.00 73.81 75 PRO A O 1
ATOM 592 N N . MET A 1 76 ? 4.166 10.966 21.151 1.00 70.88 76 MET A N 1
ATOM 593 C CA . MET A 1 76 ? 5.531 10.443 21.222 1.00 70.88 76 MET A CA 1
ATOM 594 C C . MET A 1 76 ? 5.729 9.595 22.482 1.00 70.88 76 MET A C 1
ATOM 596 O O . MET A 1 76 ? 5.100 9.816 23.521 1.00 70.88 76 MET A O 1
ATOM 600 N N . ARG A 1 77 ? 6.671 8.647 22.425 1.00 65.38 77 ARG A N 1
ATOM 601 C CA . ARG A 1 77 ? 7.081 7.878 23.605 1.00 65.38 77 ARG A CA 1
ATOM 602 C C . ARG A 1 77 ? 7.589 8.834 24.690 1.00 65.38 77 ARG A C 1
ATOM 604 O O . ARG A 1 77 ? 8.528 9.589 24.463 1.00 65.38 77 ARG A O 1
ATOM 611 N N . GLY A 1 78 ? 6.973 8.779 25.870 1.00 66.19 78 GLY A N 1
ATOM 612 C CA . GLY A 1 78 ? 7.306 9.645 27.005 1.00 66.19 78 GLY A CA 1
ATOM 613 C C . GLY A 1 78 ? 6.447 10.908 27.129 1.00 66.19 78 GLY A C 1
ATOM 614 O O . GLY A 1 78 ? 6.537 11.579 28.157 1.00 66.19 78 GLY A O 1
ATOM 615 N N . GLU A 1 79 ? 5.573 11.215 26.161 1.00 71.56 79 GLU A N 1
ATOM 616 C CA . GLU A 1 79 ? 4.524 12.216 26.380 1.00 71.56 79 GLU A CA 1
ATOM 617 C C . GLU A 1 79 ? 3.579 11.735 27.485 1.00 71.56 79 GLU A C 1
ATOM 619 O O . GLU A 1 79 ? 3.169 10.572 27.517 1.00 71.56 79 GLU A O 1
ATOM 624 N N . THR A 1 80 ? 3.229 12.632 28.407 1.00 73.44 80 THR A N 1
ATOM 625 C CA . THR A 1 80 ? 2.332 12.327 29.524 1.00 73.44 80 THR A CA 1
ATOM 626 C C . THR A 1 80 ? 1.170 13.308 29.574 1.00 73.44 80 THR A C 1
ATOM 628 O O . THR A 1 80 ? 1.297 14.471 29.199 1.00 73.44 80 THR A O 1
ATOM 631 N N . GLU A 1 81 ? 0.025 12.825 30.041 1.00 75.69 81 GLU A N 1
ATOM 632 C CA . GLU A 1 81 ? -1.130 13.634 30.410 1.00 75.69 81 GLU A CA 1
ATOM 633 C C . GLU A 1 81 ? -1.326 13.627 31.923 1.00 75.69 81 GLU A C 1
ATOM 635 O O . GLU A 1 81 ? -1.014 12.651 32.609 1.00 75.69 81 GLU A O 1
ATOM 640 N N . VAL A 1 82 ? -1.872 14.727 32.434 1.00 77.00 82 VAL A N 1
ATOM 641 C CA . VAL A 1 82 ? -2.264 14.873 33.834 1.00 77.00 82 VAL A CA 1
ATOM 642 C C . VAL A 1 82 ? -3.745 14.521 33.946 1.00 77.00 82 VAL A C 1
ATOM 644 O O . VAL A 1 82 ? -4.582 15.194 33.347 1.00 77.00 82 VAL A O 1
ATOM 647 N N . VAL A 1 83 ? -4.081 13.474 34.700 1.00 73.56 83 VAL A N 1
ATOM 648 C CA . VAL A 1 83 ? -5.459 12.973 34.833 1.00 73.56 83 VAL A CA 1
ATOM 649 C C . VAL A 1 83 ? -5.888 12.827 36.287 1.00 73.56 83 VAL A C 1
ATOM 651 O O . VAL A 1 83 ? -5.033 12.623 37.148 1.00 73.56 83 VAL A O 1
ATOM 654 N N . PRO A 1 84 ? -7.194 12.905 36.590 1.00 75.56 84 PRO A N 1
ATOM 655 C CA . PRO A 1 84 ? -7.698 12.660 37.933 1.00 75.56 84 PRO A CA 1
ATOM 656 C C . PRO A 1 84 ? -7.333 11.254 38.443 1.00 75.56 84 PRO A C 1
ATOM 658 O O . PRO A 1 84 ? -7.403 10.272 37.702 1.00 75.56 84 PRO A O 1
ATOM 661 N N . ASN A 1 85 ? -6.945 11.137 39.713 1.00 67.25 85 ASN A N 1
ATOM 662 C CA . ASN A 1 85 ? -6.473 9.874 40.307 1.00 67.25 85 ASN A CA 1
ATOM 663 C C . ASN A 1 85 ? -7.570 8.782 40.396 1.00 67.25 85 ASN A C 1
ATOM 665 O O . ASN A 1 85 ? -7.286 7.587 40.390 1.00 67.25 85 ASN A O 1
ATOM 669 N N . ASP A 1 86 ? -8.839 9.181 40.430 1.00 68.12 86 ASP A N 1
ATOM 670 C CA . ASP A 1 86 ? -10.028 8.319 40.372 1.00 68.12 86 ASP A CA 1
ATOM 671 C C . ASP A 1 86 ? -10.287 7.711 38.980 1.00 68.12 86 ASP A C 1
ATOM 673 O O . ASP A 1 86 ? -11.128 6.827 38.840 1.00 68.12 86 ASP A O 1
ATOM 677 N N . SER A 1 87 ? -9.527 8.118 37.959 1.00 64.25 87 SER A N 1
ATOM 678 C CA . SER A 1 87 ? -9.614 7.583 36.591 1.00 64.25 87 SER A CA 1
ATOM 679 C C . SER A 1 87 ? -8.756 6.325 36.353 1.00 64.25 87 SER A C 1
ATOM 681 O O . SER A 1 87 ? -8.558 5.922 35.204 1.00 64.25 87 SER A O 1
ATOM 683 N N . LEU A 1 88 ? -8.186 5.730 37.407 1.00 61.97 88 LEU A N 1
ATOM 684 C CA . LEU A 1 88 ? -7.334 4.539 37.333 1.00 61.97 88 LEU A CA 1
ATOM 685 C C . LEU A 1 88 ? -8.144 3.235 37.313 1.00 61.97 88 LEU A C 1
ATOM 687 O O . LEU A 1 88 ? -9.162 3.097 37.986 1.00 61.97 88 LEU A O 1
ATOM 691 N N . THR A 1 89 ? -7.640 2.233 36.592 1.00 66.38 89 THR A N 1
ATOM 692 C CA . THR A 1 89 ? -8.147 0.853 36.692 1.00 66.38 89 THR A CA 1
ATOM 693 C C . THR A 1 89 ? -7.688 0.189 37.998 1.00 66.38 89 THR A C 1
ATOM 695 O O . THR A 1 89 ? -6.649 0.560 38.542 1.00 66.38 89 THR A O 1
ATOM 698 N N . MET A 1 90 ? -8.394 -0.847 38.483 1.00 58.06 90 MET A N 1
ATOM 699 C CA . MET A 1 90 ? -8.030 -1.544 39.736 1.00 58.06 90 MET A CA 1
ATOM 700 C C . MET A 1 90 ? -6.576 -2.043 39.765 1.00 58.06 90 MET A C 1
ATOM 702 O O . MET A 1 90 ? -5.916 -1.940 40.798 1.00 58.06 90 MET A O 1
ATOM 706 N N . ALA A 1 91 ? -6.057 -2.546 38.640 1.00 59.19 91 ALA A N 1
ATOM 707 C CA . ALA A 1 91 ? -4.670 -2.999 38.538 1.00 59.19 91 ALA A CA 1
ATOM 708 C C . ALA A 1 91 ? -3.675 -1.839 38.719 1.00 59.19 91 ALA A C 1
ATOM 710 O O . ALA A 1 91 ? -2.704 -1.956 39.465 1.00 59.19 91 ALA A O 1
ATOM 711 N N . GLN A 1 92 ? -3.950 -0.684 38.108 1.00 62.06 92 GLN A N 1
ATOM 712 C CA . GLN A 1 92 ? -3.109 0.509 38.232 1.00 62.06 92 GLN A CA 1
ATOM 713 C C . GLN A 1 92 ? -3.208 1.135 39.627 1.00 62.06 92 GLN A C 1
ATOM 715 O O . GLN A 1 92 ? -2.195 1.557 40.185 1.00 62.06 92 GLN A O 1
ATOM 720 N N . SER A 1 93 ? -4.402 1.143 40.227 1.00 62.72 93 SER A N 1
ATOM 721 C CA . SER A 1 93 ? -4.598 1.553 41.620 1.00 62.72 93 SER A CA 1
ATOM 722 C C . SER A 1 93 ? -3.797 0.671 42.579 1.00 62.72 93 SER A C 1
ATOM 724 O O . SER A 1 93 ? -3.192 1.192 43.513 1.00 62.72 93 SER A O 1
ATOM 726 N N . PHE A 1 94 ? -3.736 -0.641 42.331 1.00 62.75 94 PHE A N 1
ATOM 727 C CA . PHE A 1 94 ? -2.949 -1.578 43.133 1.00 62.75 94 PHE A CA 1
ATOM 728 C C . PHE A 1 94 ? -1.439 -1.346 42.984 1.00 62.75 94 PHE A C 1
ATOM 730 O O . PHE A 1 94 ? -0.745 -1.207 43.988 1.00 62.75 94 PHE A O 1
ATOM 737 N N . VAL A 1 95 ? -0.926 -1.217 41.756 1.00 64.88 95 VAL A N 1
ATOM 738 C CA . VAL A 1 95 ? 0.497 -0.910 41.506 1.00 64.88 95 VAL A CA 1
ATOM 739 C C . VAL A 1 95 ? 0.901 0.411 42.166 1.00 64.88 95 VAL A C 1
ATOM 741 O O . VAL A 1 95 ? 1.947 0.490 42.812 1.00 64.88 95 VAL A O 1
ATOM 744 N N . ASN A 1 96 ? 0.054 1.437 42.069 1.00 62.34 96 ASN A N 1
ATOM 745 C CA . ASN A 1 96 ? 0.292 2.718 42.728 1.00 62.34 96 ASN A CA 1
ATOM 746 C C . ASN A 1 96 ? 0.221 2.601 44.257 1.00 62.34 96 ASN A C 1
ATOM 748 O O . ASN A 1 96 ? 1.043 3.198 44.947 1.00 62.34 96 ASN A O 1
ATOM 752 N N . ALA A 1 97 ? -0.694 1.797 44.804 1.00 62.84 97 ALA A N 1
ATOM 753 C CA . ALA A 1 97 ? -0.762 1.523 46.239 1.00 62.84 97 ALA A CA 1
ATOM 754 C C . ALA A 1 97 ? 0.498 0.805 46.755 1.00 62.84 97 ALA A C 1
ATOM 756 O O . ALA A 1 97 ? 1.004 1.160 47.816 1.00 62.84 97 ALA A O 1
ATOM 757 N N . VAL A 1 98 ? 1.046 -0.142 45.985 1.00 63.50 98 VAL A N 1
ATOM 758 C CA . VAL A 1 98 ? 2.304 -0.833 46.311 1.00 63.50 98 VAL A CA 1
ATOM 759 C C . VAL A 1 98 ? 3.489 0.133 46.257 1.00 63.50 98 VAL A C 1
ATOM 761 O O . VAL A 1 98 ? 4.275 0.172 47.200 1.00 63.50 98 VAL A O 1
ATOM 764 N N . LYS A 1 99 ? 3.595 0.979 45.222 1.00 59.16 99 LYS A N 1
ATOM 765 C CA . LYS A 1 99 ? 4.638 2.023 45.140 1.00 59.16 99 LYS A CA 1
ATOM 766 C C . LYS A 1 99 ? 4.552 3.014 46.310 1.00 59.16 99 LYS A C 1
ATOM 768 O O . LYS A 1 99 ? 5.574 3.372 46.892 1.00 59.16 99 LYS A O 1
ATOM 773 N N . ASN A 1 100 ? 3.336 3.384 46.710 1.00 59.56 100 ASN A N 1
ATOM 774 C CA . ASN A 1 100 ? 3.074 4.272 47.844 1.00 59.56 100 ASN A CA 1
ATOM 775 C C . ASN A 1 100 ? 3.309 3.615 49.216 1.00 59.56 100 ASN A C 1
ATOM 777 O O . ASN A 1 100 ? 3.447 4.330 50.204 1.00 59.56 100 ASN A O 1
ATOM 781 N N . LEU A 1 101 ? 3.378 2.282 49.305 1.00 61.28 101 LEU A N 1
ATOM 782 C CA . LEU A 1 101 ? 3.700 1.575 50.550 1.00 61.28 101 LEU A CA 1
ATOM 783 C C . LEU A 1 101 ? 5.184 1.713 50.938 1.00 61.28 101 LEU A C 1
ATOM 785 O O . LEU A 1 101 ? 5.514 1.629 52.120 1.00 61.28 101 LEU A O 1
ATOM 789 N N . PHE A 1 102 ? 6.069 1.941 49.959 1.00 59.94 102 PHE A N 1
ATOM 790 C CA . PHE A 1 102 ? 7.522 2.044 50.159 1.00 59.94 102 PHE A CA 1
ATOM 791 C C . PHE A 1 102 ? 8.061 3.487 50.108 1.00 59.94 102 PHE A C 1
ATOM 793 O O . PHE A 1 102 ? 9.221 3.719 50.448 1.00 59.94 102 PHE A O 1
ATOM 800 N N . GLY A 1 103 ? 7.231 4.471 49.740 1.00 50.47 103 GLY A N 1
ATOM 801 C CA . GLY A 1 103 ? 7.552 5.902 49.776 1.00 50.47 103 GLY A CA 1
ATOM 802 C C . GLY A 1 103 ? 6.822 6.621 50.915 1.00 50.47 103 GLY A C 1
ATOM 803 O O . GLY A 1 103 ? 5.623 6.440 51.107 1.00 50.47 103 GLY A O 1
ATOM 804 N N . ARG A 1 104 ? 7.523 7.453 51.699 1.00 45.06 104 ARG A N 1
ATOM 805 C CA . ARG A 1 104 ? 6.886 8.273 52.748 1.00 45.06 104 ARG A CA 1
ATOM 806 C C . ARG A 1 104 ? 5.841 9.215 52.133 1.00 45.06 104 ARG A C 1
ATOM 808 O O . ARG A 1 104 ? 6.132 9.937 51.189 1.00 45.06 104 ARG A O 1
ATOM 815 N N . ARG A 1 105 ? 4.649 9.210 52.736 1.00 45.75 105 ARG A N 1
ATOM 816 C CA . ARG A 1 105 ? 3.477 10.061 52.465 1.00 45.75 105 ARG A CA 1
ATOM 817 C C . ARG A 1 105 ? 3.823 11.525 52.146 1.00 45.75 105 ARG A C 1
ATOM 819 O O . ARG A 1 105 ? 4.331 12.221 53.017 1.00 45.75 105 ARG A O 1
ATOM 826 N N . GLU A 1 106 ? 3.296 12.020 51.030 1.00 42.50 106 GLU A N 1
ATOM 827 C CA . GLU A 1 106 ? 2.426 13.199 51.035 1.00 42.50 106 GLU A CA 1
ATOM 828 C C . GLU A 1 106 ? 1.191 12.906 50.180 1.00 42.50 106 GLU A C 1
ATOM 830 O O . GLU A 1 106 ? 1.261 12.580 49.002 1.00 42.50 106 GLU A O 1
ATOM 835 N N . GLN A 1 107 ? 0.026 12.970 50.819 1.00 50.03 107 GLN A N 1
ATOM 836 C CA . GLN A 1 107 ? -1.269 12.800 50.181 1.00 50.03 107 GLN A CA 1
ATOM 837 C C . GLN A 1 107 ? -1.688 14.153 49.597 1.00 50.03 107 GLN A C 1
ATOM 839 O O . GLN A 1 107 ? -2.521 14.862 50.154 1.00 50.03 107 GLN A O 1
ATOM 844 N N . LYS A 1 108 ? -1.065 14.534 48.489 1.00 46.72 108 LYS A N 1
ATOM 845 C CA . LYS A 1 108 ? -1.506 15.621 47.621 1.00 46.72 108 LYS A CA 1
ATOM 846 C C . LYS A 1 108 ? -1.160 15.185 46.224 1.00 46.72 108 LYS A C 1
ATOM 848 O O . LYS A 1 108 ? -0.016 15.320 45.854 1.00 46.72 108 LYS A O 1
ATOM 853 N N . ASP A 1 109 ? -2.132 14.620 45.528 1.00 52.72 109 ASP A N 1
ATOM 854 C CA . ASP A 1 109 ? -2.210 14.701 44.078 1.00 52.72 109 ASP A CA 1
ATOM 855 C C . ASP A 1 109 ? -3.579 14.145 43.682 1.00 52.72 109 ASP A C 1
ATOM 857 O O . ASP A 1 109 ? -3.802 12.945 43.530 1.00 52.72 109 ASP A O 1
ATOM 861 N N . LYS A 1 110 ? -4.558 15.060 43.574 1.00 63.84 110 LYS A N 1
ATOM 862 C CA . LYS A 1 110 ? -5.835 14.782 42.886 1.00 63.84 110 LYS A CA 1
ATOM 863 C C . LYS A 1 110 ? -5.594 14.370 41.431 1.00 63.84 110 LYS A C 1
ATOM 865 O O . LYS A 1 110 ? -6.500 13.841 40.799 1.00 63.84 110 LYS A O 1
ATOM 870 N N . TRP A 1 111 ? -4.387 14.618 40.935 1.00 67.75 111 TRP A N 1
ATOM 871 C CA . TRP A 1 111 ? -3.980 14.501 39.558 1.00 67.75 111 TRP A CA 1
ATOM 872 C C . TRP A 1 111 ? -2.686 13.702 39.472 1.00 67.75 111 TRP A C 1
ATOM 874 O O . TRP A 1 111 ? -1.737 14.005 40.178 1.00 67.75 111 TRP A O 1
ATOM 884 N N . ILE A 1 112 ? -2.643 12.707 38.602 1.00 69.12 112 ILE A N 1
ATOM 885 C CA . ILE A 1 112 ? -1.470 11.877 38.337 1.00 69.12 112 ILE A CA 1
ATOM 886 C C . ILE A 1 112 ? -1.008 12.102 36.902 1.00 69.12 112 ILE A C 1
ATOM 888 O O . ILE A 1 112 ? -1.825 12.365 36.020 1.00 69.12 112 ILE A O 1
ATOM 892 N N . THR A 1 113 ? 0.288 11.966 36.645 1.00 66.25 113 THR A N 1
ATOM 893 C CA . THR A 1 113 ? 0.823 11.906 35.283 1.00 66.25 113 THR A CA 1
ATOM 894 C C . THR A 1 113 ? 0.796 10.466 34.778 1.00 66.25 113 THR A C 1
ATOM 896 O O . THR A 1 113 ? 1.244 9.544 35.462 1.00 66.25 113 THR A O 1
ATOM 899 N N . ARG A 1 114 ? 0.268 10.247 33.572 1.00 67.75 114 ARG A N 1
ATOM 900 C CA . ARG A 1 114 ? 0.307 8.947 32.883 1.00 67.75 114 ARG A CA 1
ATOM 901 C C . ARG A 1 114 ? 0.695 9.120 31.416 1.00 67.75 114 ARG A C 1
ATOM 903 O O . ARG A 1 114 ? 0.506 10.213 30.892 1.00 67.75 114 ARG A O 1
ATOM 910 N N . PRO A 1 115 ? 1.211 8.083 30.737 1.00 68.69 115 PRO A N 1
ATOM 911 C CA . PRO A 1 115 ? 1.520 8.163 29.312 1.00 68.69 115 PRO A CA 1
ATOM 912 C C . PRO A 1 115 ? 0.304 8.605 28.488 1.00 68.69 115 PRO A C 1
ATOM 914 O O . PRO A 1 115 ? -0.792 8.067 28.665 1.00 68.69 115 PRO A O 1
ATOM 917 N N . LEU A 1 116 ? 0.498 9.571 27.590 1.00 69.81 116 LEU A N 1
ATOM 918 C CA . LEU A 1 116 ? -0.537 10.014 26.663 1.00 69.81 116 LEU A CA 1
ATOM 919 C C . LEU A 1 116 ? -0.743 8.925 25.604 1.00 69.81 116 LEU A C 1
ATOM 921 O O . LEU A 1 116 ? 0.149 8.653 24.809 1.00 69.81 116 LEU A O 1
ATOM 925 N N . LYS A 1 117 ? -1.925 8.303 25.586 1.00 69.81 117 LYS A N 1
ATOM 926 C CA . LYS A 1 117 ? -2.256 7.227 24.628 1.00 69.81 117 LYS A CA 1
ATOM 927 C C . LYS A 1 117 ? -3.184 7.667 23.494 1.00 69.81 117 LYS A C 1
ATOM 929 O O . LYS A 1 117 ? -3.404 6.914 22.548 1.00 69.81 117 LYS A O 1
ATOM 934 N N . LYS A 1 118 ? -3.758 8.869 23.593 1.00 78.00 118 LYS A N 1
ATOM 935 C CA . LYS A 1 118 ? -4.767 9.392 22.669 1.00 78.00 118 LYS A CA 1
ATOM 936 C C . LYS A 1 118 ? -4.556 10.883 22.427 1.00 78.00 118 LYS A C 1
ATOM 938 O O . LYS A 1 118 ? -4.285 11.625 23.362 1.00 78.00 118 LYS A O 1
ATOM 943 N N . ARG A 1 119 ? -4.764 11.331 21.193 1.00 79.44 119 ARG A N 1
ATOM 944 C CA . ARG A 1 119 ? -4.817 12.739 20.802 1.00 79.44 119 ARG A CA 1
ATOM 945 C C . ARG A 1 119 ? -6.069 12.984 19.963 1.00 79.44 119 ARG A C 1
ATOM 947 O O . ARG A 1 119 ? -6.398 12.187 19.090 1.00 79.44 119 ARG A O 1
ATOM 954 N N . LEU A 1 120 ? -6.785 14.063 20.260 1.00 81.69 120 LEU A N 1
ATOM 955 C CA . LEU A 1 120 ? -7.847 14.567 19.391 1.00 81.69 120 LEU A CA 1
ATOM 956 C C . LEU A 1 120 ? -7.228 15.556 18.405 1.00 81.69 120 LEU A C 1
ATOM 958 O O . LEU A 1 120 ? -6.376 16.358 18.793 1.00 81.69 120 LEU A O 1
ATOM 962 N N . ALA A 1 121 ? -7.643 15.486 17.150 1.00 81.69 121 ALA A N 1
ATOM 963 C CA . ALA A 1 121 ? -7.214 16.397 16.099 1.00 81.69 121 ALA A CA 1
ATOM 964 C C . ALA A 1 121 ? -8.393 16.720 15.176 1.00 81.69 121 ALA A C 1
ATOM 966 O O . ALA A 1 121 ? -9.396 16.009 15.169 1.00 81.69 121 ALA A O 1
ATOM 967 N N . ASN A 1 122 ? -8.260 17.789 14.397 1.00 86.81 122 ASN A N 1
ATOM 968 C CA . ASN A 1 122 ? -9.190 18.136 13.331 1.00 86.81 122 ASN A CA 1
ATOM 969 C C . ASN A 1 122 ? -8.383 18.380 12.054 1.00 86.81 122 ASN A C 1
ATOM 971 O O . ASN A 1 122 ? -7.370 19.077 12.098 1.00 86.81 122 ASN A O 1
ATOM 975 N N . SER A 1 123 ? -8.827 17.818 10.934 1.00 86.19 123 SER A N 1
ATOM 976 C CA . SER A 1 123 ? -8.268 18.111 9.612 1.00 86.19 123 SER A CA 1
ATOM 977 C C . SER A 1 123 ? -9.405 18.319 8.635 1.00 86.19 123 SER A C 1
ATOM 979 O O . SER A 1 123 ? -10.306 17.491 8.544 1.00 86.19 123 SER A O 1
ATOM 981 N N . ARG A 1 124 ? -9.378 19.437 7.902 1.00 85.06 124 ARG A N 1
ATOM 982 C CA . ARG A 1 124 ? -10.411 19.795 6.911 1.00 85.06 124 ARG A CA 1
ATOM 983 C C . ARG A 1 124 ? -11.851 19.726 7.459 1.00 85.06 124 ARG A C 1
ATOM 985 O O . ARG A 1 124 ? -12.777 19.431 6.712 1.00 85.06 124 ARG A O 1
ATOM 992 N N . GLY A 1 125 ? -12.051 20.011 8.749 1.00 81.44 125 GLY A N 1
ATOM 993 C CA . GLY A 1 125 ? -13.367 19.936 9.390 1.00 81.44 125 GLY A CA 1
ATOM 994 C C . GLY A 1 125 ? -13.788 18.528 9.826 1.00 81.44 125 GLY A C 1
ATOM 995 O O . GLY A 1 125 ? -14.890 18.376 10.339 1.00 81.44 125 GLY A O 1
ATOM 996 N N . VAL A 1 126 ? -12.921 17.526 9.670 1.00 84.44 126 VAL A N 1
ATOM 997 C CA . VAL A 1 126 ? -13.116 16.159 10.164 1.00 84.44 126 VAL A CA 1
ATOM 998 C C . VAL A 1 126 ? -12.413 16.014 11.510 1.00 84.44 126 VAL A C 1
ATOM 1000 O O . VAL A 1 126 ? -11.184 16.105 11.591 1.00 84.44 126 VAL A O 1
ATOM 1003 N N . ASP A 1 127 ? -13.192 15.785 12.565 1.00 87.00 127 ASP A N 1
ATOM 1004 C CA . ASP A 1 127 ? -12.661 15.428 13.878 1.00 87.00 127 ASP A CA 1
ATOM 1005 C C . ASP A 1 127 ? -12.157 13.983 13.868 1.00 87.00 127 ASP A C 1
ATOM 1007 O O . ASP A 1 127 ? -12.832 13.066 13.396 1.00 87.00 127 ASP A O 1
ATOM 1011 N N . MET A 1 128 ? -10.970 13.773 14.430 1.00 90.31 128 MET A N 1
ATOM 1012 C CA . MET A 1 128 ? -10.342 12.463 14.501 1.00 90.31 128 MET A CA 1
ATOM 1013 C C . MET A 1 128 ? -9.730 12.188 15.869 1.00 90.31 128 MET A C 1
ATOM 1015 O O . MET A 1 128 ? -9.295 13.077 16.607 1.00 90.31 128 MET A O 1
ATOM 1019 N N . THR A 1 129 ? -9.675 10.903 16.191 1.00 90.12 129 THR A N 1
ATOM 1020 C CA . THR A 1 129 ? -8.969 10.360 17.343 1.00 90.12 129 THR A CA 1
ATOM 1021 C C . THR A 1 129 ? -7.739 9.601 16.862 1.00 90.12 129 THR A C 1
ATOM 1023 O O . THR A 1 129 ? -7.872 8.557 16.229 1.00 90.12 129 THR A O 1
ATOM 1026 N N . CYS A 1 130 ? -6.554 10.087 17.228 1.00 90.25 130 CYS A N 1
ATOM 1027 C CA . CYS A 1 130 ? -5.276 9.424 16.986 1.00 90.25 130 CYS A CA 1
ATOM 1028 C C . CYS A 1 130 ? -4.825 8.688 18.252 1.00 90.25 130 CYS A C 1
ATOM 1030 O O . CYS A 1 130 ? -4.849 9.262 19.344 1.00 90.25 130 CYS A O 1
ATOM 1032 N N . ARG A 1 131 ? -4.405 7.430 18.136 1.00 90.31 131 ARG A N 1
ATOM 1033 C CA . ARG A 1 131 ? -3.848 6.628 19.239 1.00 90.31 131 ARG A CA 1
ATOM 1034 C C . ARG A 1 131 ? -2.618 5.863 18.767 1.00 90.31 131 ARG A C 1
ATOM 1036 O O . ARG A 1 131 ? -2.455 5.659 17.566 1.00 90.31 131 ARG A O 1
ATOM 1043 N N . GLY A 1 132 ? -1.809 5.413 19.720 1.00 87.44 132 GLY A N 1
ATOM 1044 C CA . GLY A 1 132 ? -0.629 4.594 19.456 1.00 87.44 132 GLY A CA 1
ATOM 1045 C C . GLY A 1 132 ? 0.685 5.382 19.406 1.00 87.44 132 GLY A C 1
ATOM 1046 O O . GLY A 1 132 ? 0.727 6.528 19.859 1.00 87.44 132 GLY A O 1
ATOM 1047 N N . ILE A 1 133 ? 1.753 4.764 18.894 1.00 83.56 133 ILE A N 1
ATOM 1048 C CA . ILE A 1 133 ? 3.081 5.366 18.720 1.00 83.56 133 ILE A CA 1
ATOM 1049 C C . ILE A 1 133 ? 3.446 5.363 17.231 1.00 83.56 133 ILE A C 1
ATOM 1051 O O . ILE A 1 133 ? 3.434 4.325 16.568 1.00 83.56 133 ILE A O 1
ATOM 1055 N N . SER A 1 134 ? 3.836 6.542 16.737 1.00 83.81 134 SER A N 1
ATOM 1056 C CA . SER A 1 134 ? 4.305 6.745 15.360 1.00 83.81 134 SER A CA 1
ATOM 1057 C C . SER A 1 134 ? 5.352 5.704 14.960 1.00 83.81 134 SER A C 1
ATOM 1059 O O . SER A 1 134 ? 6.272 5.453 15.735 1.00 83.81 134 SER A O 1
ATOM 1061 N N . GLU A 1 135 ? 5.248 5.166 13.743 1.00 83.38 135 GLU A N 1
ATOM 1062 C CA . GLU A 1 135 ? 6.134 4.133 13.161 1.00 83.38 135 GLU A CA 1
ATOM 1063 C C . GLU A 1 135 ? 5.996 2.705 13.727 1.00 83.38 135 GLU A C 1
ATOM 1065 O O . GLU A 1 135 ? 6.567 1.770 13.152 1.00 83.38 135 GLU A O 1
ATOM 1070 N N . TYR A 1 136 ? 5.200 2.500 14.783 1.00 85.38 136 TYR A N 1
ATOM 1071 C CA . TYR A 1 136 ? 5.046 1.194 15.435 1.00 85.38 136 TYR A CA 1
ATOM 1072 C C . TYR A 1 136 ? 3.617 0.672 15.362 1.00 85.38 136 TYR A C 1
ATOM 1074 O O . TYR A 1 136 ? 3.370 -0.332 14.695 1.00 85.38 136 TYR A O 1
ATOM 1082 N N . ASP A 1 137 ? 2.689 1.353 16.025 1.00 89.00 137 ASP A N 1
ATOM 1083 C CA . ASP A 1 137 ? 1.269 1.032 16.060 1.00 89.00 137 ASP A CA 1
ATOM 1084 C C . ASP A 1 137 ? 0.470 2.329 16.066 1.00 89.00 137 ASP A C 1
ATOM 1086 O O . ASP A 1 137 ? 0.571 3.138 16.977 1.00 89.00 137 ASP A O 1
ATOM 1090 N N . GLU A 1 138 ? -0.322 2.554 15.033 1.00 92.56 138 GLU A N 1
ATOM 1091 C CA . GLU A 1 138 ? -1.063 3.791 14.840 1.00 92.56 138 GLU A CA 1
ATOM 1092 C C . GLU A 1 138 ? -2.532 3.462 14.622 1.00 92.56 138 GLU A C 1
ATOM 1094 O O . GLU A 1 138 ? -2.868 2.550 13.871 1.00 92.56 138 GLU A O 1
ATOM 1099 N N . TYR A 1 139 ? -3.414 4.238 15.238 1.00 94.25 139 TYR A N 1
ATOM 1100 C CA . TYR A 1 139 ? -4.855 4.141 15.033 1.00 94.25 139 TYR A CA 1
ATOM 1101 C C . TYR A 1 139 ? -5.394 5.530 14.775 1.00 94.25 139 TYR A C 1
ATOM 1103 O O . TYR A 1 139 ? -5.141 6.444 15.566 1.00 94.25 139 TYR A O 1
ATOM 1111 N N . VAL A 1 140 ? -6.162 5.686 13.704 1.00 94.88 140 VAL A N 1
ATOM 1112 C CA . VAL A 1 140 ? -6.857 6.934 13.407 1.00 94.88 140 VAL A CA 1
ATOM 1113 C C . VAL A 1 140 ? -8.307 6.610 13.116 1.00 94.88 140 VAL A C 1
ATOM 1115 O O . VAL A 1 140 ? -8.628 5.984 12.108 1.00 94.88 140 VAL A O 1
ATOM 1118 N N . ALA A 1 141 ? -9.173 7.046 14.026 1.00 94.31 141 ALA A N 1
ATOM 1119 C CA . ALA A 1 141 ? -10.610 6.891 13.901 1.00 94.31 141 ALA A CA 1
ATOM 1120 C C . ALA A 1 141 ? -11.260 8.245 13.607 1.00 94.31 141 ALA A C 1
ATOM 1122 O O . ALA A 1 141 ? -11.002 9.217 14.325 1.00 94.31 141 ALA A O 1
ATOM 1123 N N . ALA A 1 142 ? -12.099 8.302 12.577 1.00 93.44 142 ALA A N 1
ATOM 1124 C CA . ALA A 1 142 ? -12.828 9.503 12.178 1.00 93.44 142 ALA A CA 1
ATOM 1125 C C . ALA A 1 142 ? -14.222 9.145 11.646 1.00 93.44 142 ALA A C 1
ATOM 1127 O O . ALA A 1 142 ? -14.432 8.047 11.123 1.00 93.44 142 ALA A O 1
ATOM 1128 N N . ASP A 1 143 ? -15.176 10.066 11.789 1.00 91.75 143 ASP A N 1
ATOM 1129 C CA . ASP A 1 143 ? -16.486 9.938 11.150 1.00 91.75 143 ASP A CA 1
ATOM 1130 C C . ASP A 1 143 ? -16.381 10.367 9.683 1.00 91.75 143 ASP A C 1
ATOM 1132 O O . ASP A 1 143 ? -16.003 11.499 9.375 1.00 91.75 143 ASP A O 1
ATOM 1136 N N . VAL A 1 144 ? -16.704 9.446 8.779 1.00 88.06 144 VAL A N 1
ATOM 1137 C CA . VAL A 1 144 ? -16.730 9.676 7.339 1.00 88.06 144 VAL A CA 1
ATOM 1138 C C . VAL A 1 144 ? -18.148 9.411 6.851 1.00 88.06 144 VAL A C 1
ATOM 1140 O O . VAL A 1 144 ? -18.599 8.268 6.782 1.00 88.06 144 VAL A O 1
ATOM 1143 N N . ASN A 1 145 ? -18.860 10.480 6.488 1.00 85.69 145 ASN A N 1
ATOM 1144 C CA . ASN A 1 145 ? -20.239 10.425 5.988 1.00 85.69 145 ASN A CA 1
ATOM 1145 C C . ASN A 1 145 ? -21.223 9.698 6.932 1.00 85.69 145 ASN A C 1
ATOM 1147 O O . ASN A 1 145 ? -22.105 8.971 6.470 1.00 85.69 145 ASN A O 1
ATOM 1151 N N . GLY A 1 146 ? -21.092 9.890 8.248 1.00 84.88 146 GLY A N 1
ATOM 1152 C CA . GLY A 1 146 ? -21.962 9.286 9.260 1.00 84.88 146 GLY A CA 1
ATOM 1153 C C . GLY A 1 146 ? -21.582 7.854 9.642 1.00 84.88 146 GLY A C 1
ATOM 1154 O O . GLY A 1 146 ? -22.369 7.170 10.300 1.00 84.88 146 GLY A O 1
ATOM 1155 N N . ALA A 1 147 ? -20.412 7.377 9.210 1.00 88.94 147 ALA A N 1
ATOM 1156 C CA . ALA A 1 147 ? -19.851 6.095 9.607 1.00 88.94 147 ALA A CA 1
ATOM 1157 C C . ALA A 1 147 ? -18.485 6.303 10.265 1.00 88.94 147 ALA A C 1
ATOM 1159 O O . ALA A 1 147 ? -17.586 6.902 9.680 1.00 88.94 147 ALA A O 1
ATOM 1160 N N . LEU A 1 148 ? -18.310 5.759 11.470 1.00 93.50 148 LEU A N 1
ATOM 1161 C CA . LEU A 1 148 ? -17.001 5.718 12.111 1.00 93.50 148 LEU A CA 1
ATOM 1162 C C . LEU A 1 148 ? -16.112 4.714 11.369 1.00 93.50 148 LEU A C 1
ATOM 1164 O O . LEU A 1 148 ? -16.431 3.526 11.325 1.00 93.50 148 LEU A O 1
ATOM 1168 N N . LEU A 1 149 ? -15.001 5.191 10.814 1.00 96.31 149 LEU A N 1
ATOM 1169 C CA . LEU A 1 149 ? -13.964 4.368 10.198 1.00 96.31 149 LEU A CA 1
ATOM 1170 C C . LEU A 1 149 ? -12.698 4.415 11.050 1.00 96.31 149 LEU A C 1
ATOM 1172 O O . LEU A 1 149 ? -12.327 5.476 11.546 1.00 96.31 149 LEU A O 1
ATOM 1176 N N . ASP A 1 150 ? -12.030 3.272 11.196 1.00 96.62 150 ASP A N 1
ATOM 1177 C CA . ASP A 1 150 ? -10.734 3.141 11.864 1.00 96.62 150 ASP A CA 1
ATOM 1178 C C . ASP A 1 150 ? -9.693 2.628 10.861 1.00 96.62 150 ASP A C 1
ATOM 1180 O O . ASP A 1 150 ? -9.748 1.473 10.412 1.00 96.62 150 ASP A O 1
ATOM 1184 N N . VAL A 1 151 ? -8.760 3.514 10.502 1.00 97.50 151 VAL A N 1
ATOM 1185 C CA . VAL A 1 151 ? -7.581 3.178 9.704 1.00 97.50 151 VAL A CA 1
ATOM 1186 C C . VAL A 1 151 ? -6.398 3.046 10.643 1.00 97.50 151 VAL A C 1
ATOM 1188 O O . VAL A 1 151 ? -5.948 4.029 11.242 1.00 97.50 151 VAL A O 1
ATOM 1191 N N . SER A 1 152 ? -5.884 1.826 10.749 1.00 96.38 152 SER A N 1
ATOM 1192 C CA . SER A 1 152 ? -4.772 1.519 11.635 1.00 96.38 152 SER A CA 1
ATOM 1193 C C . SER A 1 152 ? -3.563 0.994 10.875 1.00 96.38 152 SER A C 1
ATOM 1195 O O . SER A 1 152 ? -3.652 0.533 9.738 1.00 96.38 152 SER A O 1
ATOM 1197 N N . PHE A 1 153 ? -2.407 1.099 11.510 1.00 95.25 153 PHE A N 1
ATOM 1198 C CA . PHE A 1 153 ? -1.127 0.668 10.982 1.00 95.25 153 PHE A CA 1
ATOM 1199 C C . PHE A 1 153 ? -0.352 -0.059 12.079 1.00 95.25 153 PHE A C 1
ATOM 1201 O O . PHE A 1 153 ? -0.343 0.399 13.217 1.00 95.25 153 PHE A O 1
ATOM 1208 N N . ILE A 1 154 ? 0.297 -1.173 11.744 1.00 92.75 154 ILE A N 1
ATOM 1209 C CA . ILE A 1 154 ? 1.212 -1.882 12.641 1.00 92.75 154 ILE A CA 1
ATOM 1210 C C . ILE A 1 154 ? 2.457 -2.356 11.897 1.00 92.75 154 ILE A C 1
ATOM 1212 O O . ILE A 1 154 ? 2.386 -2.864 10.778 1.00 92.75 154 ILE A O 1
ATOM 1216 N N . ASN A 1 155 ? 3.610 -2.233 12.547 1.00 89.62 155 ASN A N 1
ATOM 1217 C CA . ASN A 1 155 ? 4.880 -2.730 12.046 1.00 89.62 155 ASN A CA 1
ATOM 1218 C C . ASN A 1 155 ? 5.347 -3.963 12.824 1.00 89.62 155 ASN A C 1
ATOM 1220 O O . ASN A 1 155 ? 5.999 -3.849 13.862 1.00 89.62 155 ASN A O 1
ATOM 1224 N N . ILE A 1 156 ? 5.040 -5.153 12.302 1.00 85.81 156 ILE A N 1
ATOM 1225 C CA . ILE A 1 156 ? 5.239 -6.428 13.014 1.00 85.81 156 ILE A CA 1
ATOM 1226 C C . ILE A 1 156 ? 6.722 -6.724 13.286 1.00 85.81 156 ILE A C 1
ATOM 1228 O O . ILE A 1 156 ? 7.057 -7.363 14.281 1.00 85.81 156 ILE A O 1
ATOM 1232 N N . ALA A 1 157 ? 7.635 -6.197 12.466 1.00 76.69 157 ALA A N 1
ATOM 1233 C CA . ALA A 1 157 ? 9.071 -6.409 12.650 1.00 76.69 157 ALA A CA 1
ATOM 1234 C C . ALA A 1 157 ? 9.642 -5.778 13.940 1.00 76.69 157 ALA A C 1
ATOM 1236 O O . ALA A 1 157 ? 10.701 -6.197 14.402 1.00 76.69 157 ALA A O 1
ATOM 1237 N N . TRP A 1 158 ? 8.969 -4.790 14.544 1.00 69.12 158 TRP A N 1
ATOM 1238 C CA . TRP A 1 158 ? 9.514 -3.993 15.655 1.00 69.12 158 TRP A CA 1
ATOM 1239 C C . TRP A 1 158 ? 8.911 -4.359 17.016 1.00 69.12 158 TRP A C 1
ATOM 1241 O O . TRP A 1 158 ? 8.407 -3.498 17.737 1.00 69.12 158 TRP A O 1
ATOM 1251 N N . ARG A 1 159 ? 9.044 -5.644 17.373 1.00 63.53 159 ARG A N 1
ATOM 1252 C CA . ARG A 1 159 ? 8.507 -6.383 18.544 1.00 63.53 159 ARG A CA 1
ATOM 1253 C C . ARG A 1 159 ? 8.648 -5.754 19.955 1.00 63.53 159 ARG A C 1
ATOM 1255 O O . ARG A 1 159 ? 8.254 -6.383 20.931 1.00 63.53 159 ARG A O 1
ATOM 1262 N N . GLY A 1 160 ? 9.197 -4.547 20.106 1.00 56.81 160 GLY A N 1
ATOM 1263 C CA . GLY A 1 160 ? 9.545 -3.948 21.405 1.00 56.81 160 GLY A CA 1
ATOM 1264 C C . GLY A 1 160 ? 9.100 -2.501 21.648 1.00 56.81 160 GLY A C 1
ATOM 1265 O O . GLY A 1 160 ? 9.454 -1.944 22.682 1.00 56.81 160 GLY A O 1
ATOM 1266 N N . ASN A 1 161 ? 8.368 -1.860 20.729 1.00 62.72 161 ASN A N 1
ATOM 1267 C CA . ASN A 1 161 ? 8.095 -0.411 20.810 1.00 62.72 161 ASN A CA 1
ATOM 1268 C C . ASN A 1 161 ? 6.613 -0.018 20.633 1.00 62.72 161 ASN A C 1
ATOM 1270 O O . ASN A 1 161 ? 6.323 1.143 20.356 1.00 62.72 161 ASN A O 1
ATOM 1274 N N . PHE A 1 162 ? 5.678 -0.954 20.808 1.00 69.31 162 PHE A N 1
ATOM 1275 C CA . PHE A 1 162 ? 4.243 -0.675 20.681 1.00 69.31 162 PHE A CA 1
ATOM 1276 C C . PHE A 1 162 ? 3.667 0.094 21.883 1.00 69.31 162 PHE A C 1
ATOM 1278 O O . PHE A 1 162 ? 4.159 -0.016 23.008 1.00 69.31 162 PHE A O 1
ATOM 1285 N N . SER A 1 163 ? 2.577 0.837 21.669 1.00 66.00 163 SER A N 1
ATOM 1286 C CA . SER A 1 163 ? 1.905 1.668 22.686 1.00 66.00 163 SER A CA 1
ATOM 1287 C C . SER A 1 163 ? 1.257 0.894 23.843 1.00 66.00 163 SER A C 1
ATOM 1289 O O . SER A 1 163 ? 0.913 1.467 24.886 1.00 66.00 163 SER A O 1
ATOM 1291 N N . PHE A 1 164 ? 1.097 -0.412 23.657 1.00 65.56 164 PHE A N 1
ATOM 1292 C CA . PHE A 1 164 ? 0.491 -1.355 24.591 1.00 65.56 164 PHE A CA 1
ATOM 1293 C C . PHE A 1 164 ? 1.503 -2.340 25.192 1.00 65.56 164 PHE A C 1
ATOM 1295 O O . PHE A 1 164 ? 1.098 -3.316 25.817 1.00 65.56 164 PHE A O 1
ATOM 1302 N N . HIS A 1 165 ? 2.808 -2.105 25.008 1.00 60.69 165 HIS A N 1
ATOM 1303 C CA . HIS A 1 165 ? 3.849 -2.960 25.578 1.00 60.69 165 HIS A CA 1
ATOM 1304 C C . HIS A 1 165 ? 3.934 -2.748 27.099 1.00 60.69 165 HIS A C 1
ATOM 1306 O O . HIS A 1 165 ? 4.657 -1.881 27.587 1.00 60.69 165 HIS A O 1
ATOM 1312 N N . ASP A 1 166 ? 3.126 -3.501 27.839 1.00 53.03 166 ASP A N 1
ATOM 1313 C CA . ASP A 1 166 ? 3.383 -3.811 29.241 1.00 53.03 166 ASP A CA 1
ATOM 1314 C C . ASP A 1 166 ? 4.314 -5.039 29.234 1.00 53.03 166 ASP A C 1
ATOM 1316 O O . ASP A 1 166 ? 3.867 -6.106 28.836 1.00 53.03 166 ASP A O 1
ATOM 1320 N N . ASP A 1 167 ? 5.595 -4.864 29.586 1.00 53.59 167 ASP A N 1
ATOM 1321 C CA . ASP A 1 167 ? 6.652 -5.866 29.858 1.00 53.59 167 ASP A CA 1
ATOM 1322 C C . ASP A 1 167 ? 6.324 -7.359 29.577 1.00 53.59 167 ASP A C 1
ATOM 1324 O O . ASP A 1 167 ? 6.272 -8.174 30.503 1.00 53.59 167 ASP A O 1
ATOM 1328 N N . ILE A 1 168 ? 6.116 -7.764 28.316 1.00 54.44 168 ILE A N 1
ATOM 1329 C CA . ILE A 1 168 ? 5.989 -9.190 27.963 1.00 54.44 168 ILE A CA 1
ATOM 1330 C C . ILE A 1 168 ? 6.925 -9.529 26.799 1.00 54.44 168 ILE A C 1
ATOM 1332 O O . ILE A 1 168 ? 6.641 -9.235 25.638 1.00 54.44 168 ILE A O 1
ATOM 1336 N N . ASP A 1 169 ? 8.028 -10.202 27.127 1.00 58.88 169 ASP A N 1
ATOM 1337 C CA . ASP A 1 169 ? 9.085 -10.621 26.193 1.00 58.88 169 ASP A CA 1
ATOM 1338 C C . ASP A 1 169 ? 8.675 -11.782 25.251 1.00 58.88 169 ASP A C 1
ATOM 1340 O O . ASP A 1 169 ? 9.369 -12.059 24.275 1.00 58.88 169 ASP A O 1
ATOM 1344 N N . ASP A 1 170 ? 7.522 -12.425 25.484 1.00 66.62 170 ASP A N 1
ATOM 1345 C CA . ASP A 1 170 ? 7.129 -13.695 24.837 1.00 66.62 170 ASP A CA 1
ATOM 1346 C C . ASP A 1 170 ? 6.032 -13.579 23.755 1.00 66.62 170 ASP A C 1
ATOM 1348 O O . ASP A 1 170 ? 5.403 -14.573 23.373 1.00 66.62 170 ASP A O 1
ATOM 1352 N N . TRP A 1 171 ? 5.730 -12.382 23.247 1.00 75.56 171 TRP A N 1
ATOM 1353 C CA . TRP A 1 171 ? 4.681 -12.247 22.229 1.00 75.56 171 TRP A CA 1
ATOM 1354 C C . TRP A 1 171 ? 5.154 -12.690 20.841 1.00 75.56 171 TRP A C 1
ATOM 1356 O O . TRP A 1 171 ? 6.175 -12.247 20.317 1.00 75.56 171 TRP A O 1
ATOM 1366 N N . THR A 1 172 ? 4.356 -13.558 20.217 1.00 84.19 172 THR A N 1
ATOM 1367 C CA . THR A 1 172 ? 4.511 -13.930 18.804 1.00 84.19 172 THR A CA 1
ATOM 1368 C C . THR A 1 172 ? 3.956 -12.836 17.888 1.00 84.19 172 THR A C 1
ATOM 1370 O O . THR A 1 172 ? 3.104 -12.048 18.305 1.00 84.19 172 THR A O 1
ATOM 1373 N N . ASP A 1 173 ? 4.363 -12.828 16.616 1.00 84.94 173 ASP A N 1
ATOM 1374 C CA . ASP A 1 173 ? 3.841 -11.896 15.602 1.00 84.94 173 ASP A CA 1
ATOM 1375 C C . ASP A 1 173 ? 2.299 -11.972 15.490 1.00 84.94 173 ASP A C 1
ATOM 1377 O O . ASP A 1 173 ? 1.622 -10.946 15.404 1.00 84.94 173 ASP A O 1
ATOM 1381 N N . ALA A 1 174 ? 1.724 -13.176 15.609 1.00 86.88 174 ALA A N 1
ATOM 1382 C CA . ALA A 1 174 ? 0.275 -13.397 15.663 1.00 86.88 174 ALA A CA 1
ATOM 1383 C C . ALA A 1 174 ? -0.384 -12.814 16.919 1.00 86.88 174 ALA A C 1
ATOM 1385 O O . ALA A 1 174 ? -1.478 -12.250 16.840 1.00 86.88 174 ALA A O 1
ATOM 1386 N N . SER A 1 175 ? 0.282 -12.902 18.072 1.00 85.50 175 SER A N 1
ATOM 1387 C CA . SER A 1 175 ? -0.198 -12.286 19.313 1.00 85.50 175 SER A CA 1
ATOM 1388 C C . SER A 1 175 ? -0.230 -10.760 19.198 1.00 85.50 175 SER A C 1
ATOM 1390 O O . SER A 1 175 ? -1.237 -10.151 19.564 1.00 85.50 175 SER A O 1
ATOM 1392 N N . PHE A 1 176 ? 0.822 -10.150 18.634 1.00 85.00 176 PHE A N 1
ATOM 1393 C CA . PHE A 1 176 ? 0.877 -8.706 18.383 1.00 85.00 176 PHE A CA 1
ATOM 1394 C C . PHE A 1 176 ? -0.232 -8.251 17.438 1.00 85.00 176 PHE A C 1
ATOM 1396 O O . PHE A 1 176 ? -0.976 -7.328 17.769 1.00 85.00 176 PHE A O 1
ATOM 1403 N N . PHE A 1 177 ? -0.390 -8.932 16.299 1.00 89.50 177 PHE A N 1
ATOM 1404 C CA . PHE A 1 177 ? -1.441 -8.606 15.340 1.00 89.50 177 PHE A CA 1
ATOM 1405 C C . PHE A 1 177 ? -2.834 -8.721 15.973 1.00 89.50 177 PHE A C 1
ATOM 1407 O O . PHE A 1 177 ? -3.631 -7.789 15.896 1.00 89.50 177 PHE A O 1
ATOM 1414 N N . LYS A 1 178 ? -3.118 -9.821 16.681 1.00 89.56 178 LYS A N 1
ATOM 1415 C CA . LYS A 1 178 ? -4.405 -10.020 17.362 1.00 89.56 178 LYS A CA 1
ATOM 1416 C C . LYS A 1 178 ? -4.692 -8.930 18.396 1.00 89.56 178 LYS A C 1
ATOM 1418 O O . LYS A 1 178 ? -5.827 -8.470 18.494 1.00 89.56 178 LYS A O 1
ATOM 1423 N N . HIS A 1 179 ? -3.694 -8.527 19.178 1.00 87.25 179 HIS A N 1
ATOM 1424 C CA . HIS A 1 179 ? -3.874 -7.459 20.154 1.00 87.25 179 HIS A CA 1
ATOM 1425 C C . HIS A 1 179 ? -4.164 -6.117 19.474 1.00 87.25 179 HIS A C 1
ATOM 1427 O O . HIS A 1 179 ? -5.144 -5.465 19.825 1.00 87.25 179 HIS A O 1
ATOM 1433 N N . HIS A 1 180 ? -3.389 -5.761 18.443 1.00 90.69 180 HIS A N 1
ATOM 1434 C CA . HIS A 1 180 ? -3.624 -4.560 17.634 1.00 90.69 180 HIS A CA 1
ATOM 1435 C C . HIS A 1 180 ? -5.045 -4.520 17.071 1.00 90.69 180 HIS A C 1
ATOM 1437 O O . HIS A 1 180 ? -5.743 -3.513 17.142 1.00 90.69 180 HIS A O 1
ATOM 1443 N N . MET A 1 181 ? -5.517 -5.658 16.572 1.00 92.81 181 MET A N 1
ATOM 1444 C CA . MET A 1 181 ? -6.876 -5.807 16.068 1.00 92.81 181 MET A CA 1
ATOM 1445 C C . MET A 1 181 ? -7.955 -5.555 17.132 1.00 92.81 181 MET A C 1
ATOM 1447 O O . MET A 1 181 ? -8.951 -4.894 16.835 1.00 92.81 181 MET A O 1
ATOM 1451 N N . ASN A 1 182 ? -7.750 -6.007 18.373 1.00 90.81 182 ASN A N 1
ATOM 1452 C CA . ASN A 1 182 ? -8.703 -5.792 19.470 1.00 90.81 182 ASN A CA 1
ATOM 1453 C C . ASN A 1 182 ? -8.826 -4.314 19.875 1.00 90.81 182 ASN A C 1
ATOM 1455 O O . ASN A 1 182 ? -9.906 -3.876 20.281 1.00 90.81 182 ASN A O 1
ATOM 1459 N N . GLU A 1 183 ? -7.744 -3.546 19.737 1.00 89.56 183 GLU A N 1
ATOM 1460 C CA . GLU A 1 183 ? -7.686 -2.124 20.092 1.00 89.56 183 GLU A CA 1
ATOM 1461 C C . GLU A 1 183 ? -8.390 -1.210 19.077 1.00 89.56 183 GLU A C 1
ATOM 1463 O O . GLU A 1 183 ? -8.648 -0.035 19.367 1.00 89.56 183 GLU A O 1
ATOM 1468 N N . ARG A 1 184 ? -8.734 -1.714 17.886 1.00 93.06 184 ARG A N 1
ATOM 1469 C CA . ARG A 1 184 ? -9.485 -0.950 16.877 1.00 93.06 184 ARG A CA 1
ATOM 1470 C C . ARG A 1 184 ? -10.887 -0.599 17.376 1.00 93.06 184 ARG A C 1
ATOM 1472 O O . ARG A 1 184 ? -11.504 -1.327 18.154 1.00 93.06 184 ARG A O 1
ATOM 1479 N N . GLN A 1 185 ? -11.414 0.533 16.927 1.00 92.12 185 GLN A N 1
ATOM 1480 C CA . GLN A 1 185 ? -12.712 1.061 17.357 1.00 92.12 185 GLN A CA 1
ATOM 1481 C C . GLN A 1 185 ? -13.843 0.770 16.369 1.00 92.12 185 GLN A C 1
ATOM 1483 O O . GLN A 1 185 ? -14.994 0.695 16.792 1.00 92.12 185 GLN A O 1
ATOM 1488 N N . ALA A 1 186 ? -13.530 0.558 15.092 1.00 94.88 186 ALA A N 1
ATOM 1489 C CA . ALA A 1 186 ? -14.515 0.330 14.041 1.00 94.88 186 ALA A CA 1
ATOM 1490 C C . ALA A 1 186 ? -13.957 -0.549 12.908 1.00 94.88 186 ALA A C 1
ATOM 1492 O O . ALA A 1 186 ? -12.811 -1.005 12.961 1.00 94.88 186 ALA A O 1
ATOM 1493 N N . GLY A 1 187 ? -14.786 -0.794 11.889 1.00 95.31 187 GLY A N 1
ATOM 1494 C CA . GLY A 1 187 ? -14.333 -1.319 10.603 1.00 95.31 187 GLY A CA 1
ATOM 1495 C C . GLY A 1 187 ? -13.384 -0.351 9.893 1.00 95.31 187 GLY A C 1
ATOM 1496 O O . GLY A 1 187 ? -13.133 0.760 10.359 1.00 95.31 187 GLY A O 1
ATOM 1497 N N . GLY A 1 188 ? -12.788 -0.798 8.793 1.00 97.31 188 GLY A N 1
ATOM 1498 C CA . GLY A 1 188 ? -11.890 0.033 7.998 1.00 97.31 188 GLY A CA 1
ATOM 1499 C C . GLY A 1 188 ? -10.761 -0.781 7.390 1.00 97.31 188 GLY A C 1
ATOM 1500 O O . GLY A 1 188 ? -10.975 -1.911 6.954 1.00 97.31 188 GLY A O 1
ATOM 1501 N N . VAL A 1 189 ? -9.563 -0.201 7.392 1.00 98.25 189 VAL A N 1
ATOM 1502 C CA . VAL A 1 189 ? -8.352 -0.811 6.834 1.00 98.25 189 VAL A CA 1
ATOM 1503 C C . VAL A 1 189 ? -7.299 -0.952 7.924 1.00 98.25 189 VAL A C 1
ATOM 1505 O O . VAL A 1 189 ? -7.127 -0.050 8.745 1.00 98.25 189 VAL A O 1
ATOM 1508 N N . VAL A 1 190 ? -6.575 -2.067 7.910 1.00 97.94 190 VAL A N 1
ATOM 1509 C CA . VAL A 1 190 ? -5.342 -2.239 8.679 1.00 97.94 190 VAL A CA 1
ATOM 1510 C C . VAL A 1 190 ? -4.165 -2.405 7.721 1.00 97.94 190 VAL A C 1
ATOM 1512 O O . VAL A 1 190 ? -4.139 -3.319 6.899 1.00 97.94 190 VAL A O 1
ATOM 1515 N N . TYR A 1 191 ? -3.188 -1.509 7.830 1.00 97.75 191 TYR A N 1
ATOM 1516 C CA . TYR A 1 191 ? -1.913 -1.612 7.131 1.00 97.7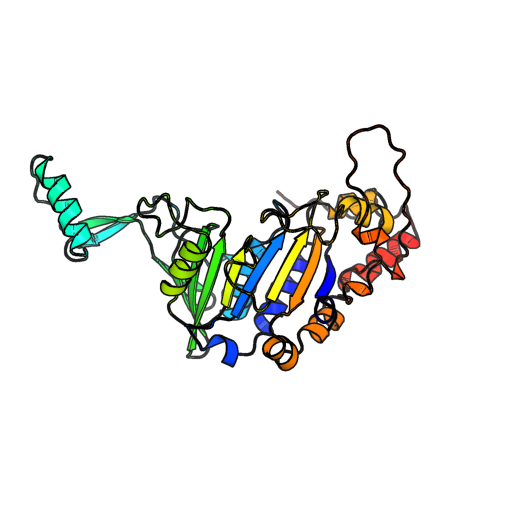5 191 TYR A CA 1
ATOM 1517 C C . TYR A 1 191 ? -0.918 -2.372 7.998 1.00 97.75 191 TYR A C 1
ATOM 1519 O O . TYR A 1 191 ? -0.686 -2.010 9.152 1.00 97.75 191 TYR A O 1
ATOM 1527 N N . VAL A 1 192 ? -0.304 -3.410 7.446 1.00 95.44 192 VAL A N 1
ATOM 1528 C CA . VAL A 1 192 ? 0.620 -4.268 8.186 1.00 95.44 192 VAL A CA 1
ATOM 1529 C C . VAL A 1 192 ? 1.965 -4.279 7.485 1.00 95.44 192 VAL A C 1
ATOM 1531 O O . VAL A 1 192 ? 2.072 -4.751 6.358 1.00 95.44 192 VAL A O 1
ATOM 1534 N N . HIS A 1 193 ? 3.001 -3.752 8.132 1.00 93.12 193 HIS A N 1
ATOM 1535 C CA . HIS A 1 193 ? 4.351 -3.801 7.580 1.00 93.12 193 HIS A CA 1
ATOM 1536 C C . HIS A 1 193 ? 5.098 -5.055 8.002 1.00 93.12 193 HIS A C 1
ATOM 1538 O O . HIS A 1 193 ? 5.093 -5.417 9.184 1.00 93.12 193 HIS A O 1
ATOM 1544 N N . ASN A 1 194 ? 5.858 -5.606 7.052 1.00 86.81 194 ASN A N 1
ATOM 1545 C CA . ASN A 1 194 ? 6.734 -6.757 7.259 1.00 86.81 194 ASN A CA 1
ATOM 1546 C C . ASN A 1 194 ? 5.938 -7.964 7.777 1.00 86.81 194 ASN A C 1
ATOM 1548 O O . ASN A 1 194 ? 6.359 -8.646 8.714 1.00 86.81 194 ASN A O 1
ATOM 1552 N N . LEU A 1 195 ? 4.760 -8.177 7.191 1.00 86.06 195 LEU A N 1
ATOM 1553 C CA . LEU A 1 195 ? 3.862 -9.261 7.554 1.00 86.06 195 LEU A CA 1
ATOM 1554 C C . LEU A 1 195 ? 4.461 -10.581 7.069 1.00 86.06 195 LEU A C 1
ATOM 1556 O O . LEU A 1 195 ? 4.930 -10.688 5.937 1.00 86.06 195 LEU A O 1
ATOM 1560 N N . LYS A 1 196 ? 4.431 -11.605 7.918 1.00 81.12 196 LYS A N 1
ATOM 1561 C CA . LYS A 1 196 ? 4.649 -12.984 7.482 1.00 81.12 196 LYS A CA 1
ATOM 1562 C C . LYS A 1 196 ? 3.298 -13.635 7.218 1.00 81.12 196 LYS A C 1
ATOM 1564 O O . LYS A 1 196 ? 2.350 -13.422 7.973 1.00 81.12 196 LYS A O 1
ATOM 1569 N N . ARG A 1 197 ? 3.199 -14.418 6.142 1.00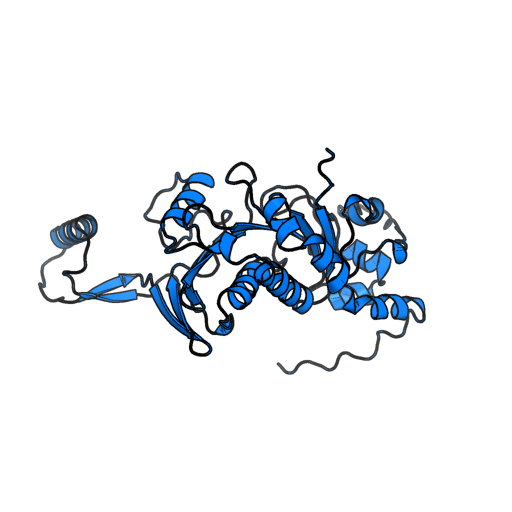 72.88 197 ARG A N 1
ATOM 1570 C CA . ARG A 1 197 ? 1.921 -14.992 5.678 1.00 72.88 197 ARG A CA 1
ATOM 1571 C C . ARG A 1 197 ? 1.267 -15.946 6.681 1.00 72.88 197 ARG A C 1
ATOM 1573 O O . ARG A 1 197 ? 0.061 -16.146 6.625 1.00 72.88 197 ARG A O 1
ATOM 1580 N N . ASP A 1 198 ? 2.039 -16.517 7.600 1.00 80.62 198 ASP A N 1
ATOM 1581 C CA . ASP A 1 198 ? 1.556 -17.396 8.669 1.00 80.62 198 ASP A CA 1
ATOM 1582 C C . ASP A 1 198 ? 0.833 -16.649 9.808 1.00 80.62 198 ASP A C 1
ATOM 1584 O O . ASP A 1 198 ? 0.172 -17.280 10.631 1.00 80.62 198 ASP A O 1
ATOM 1588 N N . VAL A 1 199 ? 0.924 -15.315 9.852 1.00 85.25 199 VAL A N 1
ATOM 1589 C CA . VAL A 1 199 ? 0.275 -14.470 10.867 1.00 85.25 199 VAL A CA 1
ATOM 1590 C C . VAL A 1 199 ? -1.179 -14.167 10.504 1.00 85.25 199 VAL A C 1
ATOM 1592 O O . VAL A 1 199 ? -2.084 -14.384 11.309 1.00 85.25 199 VAL A O 1
ATOM 1595 N N . VAL A 1 200 ? -1.403 -13.634 9.303 1.00 89.00 200 VAL A N 1
ATOM 1596 C CA . VAL A 1 200 ? -2.722 -13.357 8.725 1.00 89.00 200 VAL A CA 1
ATOM 1597 C C . VAL A 1 200 ? -2.576 -13.314 7.208 1.00 89.00 200 VAL A C 1
ATOM 1599 O O . VAL A 1 200 ? -1.571 -12.823 6.694 1.00 89.00 200 VAL A O 1
ATOM 1602 N N . GLU A 1 201 ? -3.570 -13.819 6.485 1.00 91.44 201 GLU A N 1
ATOM 1603 C CA . GLU A 1 201 ? -3.612 -13.685 5.032 1.00 91.44 201 GLU A CA 1
ATOM 1604 C C . GLU A 1 201 ? -4.130 -12.283 4.667 1.00 91.44 201 GLU A C 1
ATOM 1606 O O . GLU A 1 201 ? -5.248 -11.934 5.055 1.00 91.44 201 GLU A O 1
ATOM 1611 N N . PRO A 1 202 ? -3.337 -11.444 3.975 1.00 95.12 202 PRO A N 1
ATOM 1612 C CA . PRO A 1 202 ? -3.767 -10.097 3.627 1.00 95.12 202 PRO A CA 1
ATOM 1613 C C . PRO A 1 202 ? -4.706 -10.112 2.418 1.00 95.12 202 PRO A C 1
ATOM 1615 O O . PRO A 1 202 ? -4.496 -10.889 1.491 1.00 95.12 202 PRO A O 1
ATOM 1618 N N . ASP A 1 203 ? -5.680 -9.204 2.357 1.00 97.31 203 ASP A N 1
ATOM 1619 C CA . ASP A 1 203 ? -6.535 -9.030 1.174 1.00 97.31 203 ASP A CA 1
ATOM 1620 C C . ASP A 1 203 ? -5.739 -8.494 -0.024 1.00 97.31 203 ASP A C 1
ATOM 1622 O O . ASP A 1 203 ? -5.965 -8.902 -1.170 1.00 97.31 203 ASP A O 1
ATOM 1626 N N . ILE A 1 204 ? -4.798 -7.587 0.262 1.00 97.44 204 ILE A N 1
ATOM 1627 C CA . ILE A 1 204 ? -3.889 -6.956 -0.698 1.00 97.44 204 ILE A CA 1
ATOM 1628 C C . ILE A 1 204 ? -2.465 -7.027 -0.141 1.00 97.44 204 ILE A C 1
ATOM 1630 O O . ILE A 1 204 ? -2.218 -6.633 0.996 1.00 97.44 204 ILE A O 1
ATOM 1634 N N . GLU A 1 205 ? -1.516 -7.485 -0.949 1.00 95.81 205 GLU A N 1
ATOM 1635 C CA . GLU A 1 205 ? -0.087 -7.487 -0.631 1.00 95.81 205 GLU A CA 1
ATOM 1636 C C . GLU A 1 205 ? 0.640 -6.518 -1.568 1.00 95.81 205 GLU A C 1
ATOM 1638 O O . GLU A 1 205 ? 0.503 -6.599 -2.788 1.00 95.81 205 GLU A O 1
ATOM 1643 N N . ILE A 1 206 ? 1.410 -5.593 -1.001 1.00 96.69 206 ILE A N 1
ATOM 1644 C CA . ILE A 1 206 ? 2.211 -4.613 -1.733 1.00 96.69 206 ILE A CA 1
ATOM 1645 C C . ILE A 1 206 ? 3.676 -4.822 -1.351 1.00 96.69 206 ILE A C 1
ATOM 1647 O O . ILE A 1 206 ? 4.036 -4.640 -0.192 1.00 96.69 206 ILE A O 1
ATOM 1651 N N . LYS A 1 207 ? 4.540 -5.160 -2.311 1.00 95.06 207 LYS A N 1
ATOM 1652 C CA . LYS A 1 207 ? 5.997 -5.221 -2.104 1.00 95.06 207 LYS A CA 1
ATOM 1653 C C . LYS A 1 207 ? 6.673 -4.019 -2.758 1.00 95.06 207 LYS A C 1
ATOM 1655 O O . LYS A 1 207 ? 6.441 -3.744 -3.932 1.00 95.06 207 LYS A O 1
ATOM 1660 N N . LEU A 1 208 ? 7.517 -3.321 -1.997 1.00 95.62 208 LEU A N 1
ATOM 1661 C CA . LEU A 1 208 ? 8.279 -2.148 -2.438 1.00 95.62 208 LEU A CA 1
ATOM 1662 C C . LEU A 1 208 ? 9.788 -2.402 -2.354 1.00 95.62 208 LEU A C 1
ATOM 1664 O O . LEU A 1 208 ? 10.353 -2.562 -1.268 1.00 95.62 208 LEU A O 1
ATOM 1668 N N . GLU A 1 209 ? 10.480 -2.368 -3.483 1.00 94.81 209 GLU A N 1
ATOM 1669 C CA . GLU A 1 209 ? 11.905 -2.690 -3.569 1.00 94.81 209 GLU A CA 1
ATOM 1670 C C . GLU A 1 209 ? 12.690 -1.512 -4.138 1.00 94.81 209 GLU A C 1
ATOM 1672 O O . GLU A 1 209 ? 12.308 -0.961 -5.158 1.00 94.81 209 GLU A O 1
ATOM 1677 N N . SER A 1 210 ? 13.773 -1.101 -3.468 1.00 89.88 210 SER A N 1
ATOM 1678 C CA . SER A 1 210 ? 14.545 0.109 -3.821 1.00 89.88 210 SER A CA 1
ATOM 1679 C C . SER A 1 210 ? 16.035 -0.108 -4.076 1.00 89.88 210 SER A C 1
ATOM 1681 O O . SER A 1 210 ? 16.680 0.734 -4.683 1.00 89.88 210 SER A O 1
ATOM 1683 N N . LYS A 1 211 ? 16.606 -1.201 -3.562 1.00 85.25 211 LYS A N 1
ATOM 1684 C CA . LYS A 1 211 ? 18.055 -1.477 -3.577 1.00 85.25 211 LYS A CA 1
ATOM 1685 C C . LYS A 1 211 ? 18.352 -2.824 -4.233 1.00 85.25 211 LYS A C 1
ATOM 1687 O O . LYS A 1 211 ? 17.429 -3.499 -4.695 1.00 85.25 211 LYS A O 1
ATOM 1692 N N . SER A 1 212 ? 19.611 -3.239 -4.231 1.00 83.44 212 SER A N 1
ATOM 1693 C CA . SER A 1 212 ? 20.005 -4.623 -4.483 1.00 83.44 212 SER A CA 1
ATOM 1694 C C . SER A 1 212 ? 19.860 -5.489 -3.217 1.00 83.44 212 SER A C 1
ATOM 1696 O O . SER A 1 212 ? 19.788 -4.971 -2.100 1.00 83.44 212 SER A O 1
ATOM 1698 N N . GLY A 1 213 ? 19.709 -6.802 -3.388 1.00 80.38 213 GLY A N 1
ATOM 1699 C CA . GLY A 1 213 ? 19.540 -7.770 -2.301 1.00 80.38 213 GLY A CA 1
ATOM 1700 C C . GLY A 1 213 ? 18.633 -8.935 -2.691 1.00 80.38 213 GLY A C 1
ATOM 1701 O O . GLY A 1 213 ? 17.913 -8.855 -3.683 1.00 80.38 213 GLY A O 1
ATOM 1702 N N . TYR A 1 214 ? 18.645 -10.001 -1.892 1.00 77.69 214 TYR A N 1
ATOM 1703 C CA . TYR A 1 214 ? 17.898 -11.232 -2.183 1.00 77.69 214 TYR A CA 1
ATOM 1704 C C . TYR A 1 214 ? 16.560 -11.340 -1.439 1.00 77.69 214 TYR A C 1
ATOM 1706 O O . TYR A 1 214 ? 15.610 -11.906 -1.974 1.00 77.69 214 TYR A O 1
ATOM 1714 N N . THR A 1 215 ? 16.455 -10.758 -0.240 1.00 78.75 215 THR A N 1
ATOM 1715 C CA . THR A 1 215 ? 15.260 -10.856 0.615 1.00 78.75 215 THR A CA 1
ATOM 1716 C C . THR A 1 215 ? 14.771 -9.489 1.104 1.00 78.75 215 THR A C 1
ATOM 1718 O O . THR A 1 215 ? 15.532 -8.520 1.190 1.00 78.75 215 THR A O 1
ATOM 1721 N N . SER A 1 216 ? 13.472 -9.382 1.394 1.00 78.19 216 SER A N 1
ATOM 1722 C CA . SER A 1 216 ? 12.873 -8.248 2.108 1.00 78.19 216 SER A CA 1
ATOM 1723 C C . SER A 1 216 ? 13.063 -8.373 3.624 1.00 78.19 216 SER A C 1
ATOM 1725 O O . SER A 1 216 ? 13.544 -9.382 4.132 1.00 78.19 216 SER A O 1
ATOM 1727 N N . LEU A 1 217 ? 12.678 -7.338 4.383 1.00 75.38 217 LEU A N 1
ATOM 1728 C CA . LEU A 1 217 ? 12.883 -7.302 5.841 1.00 75.38 217 LEU A CA 1
ATOM 1729 C C . LEU A 1 217 ? 12.170 -8.426 6.610 1.00 75.38 217 LEU A C 1
ATOM 1731 O O . LEU A 1 217 ? 12.635 -8.819 7.675 1.00 75.38 217 LEU A O 1
ATOM 1735 N N . ASN A 1 218 ? 11.054 -8.939 6.092 1.00 74.69 218 ASN A N 1
ATOM 1736 C CA . ASN A 1 218 ? 10.340 -10.087 6.662 1.00 74.69 218 ASN A CA 1
ATOM 1737 C C . ASN A 1 218 ? 10.972 -11.447 6.296 1.00 74.69 218 ASN A C 1
ATOM 1739 O O . ASN A 1 218 ? 10.516 -12.468 6.808 1.00 74.69 218 ASN A O 1
ATOM 1743 N N . GLY A 1 219 ? 12.020 -11.466 5.463 1.00 78.00 219 GLY A N 1
ATOM 1744 C CA . GLY A 1 219 ? 12.717 -12.671 5.006 1.00 78.00 219 GLY A CA 1
ATOM 1745 C C . GLY A 1 219 ? 12.178 -13.269 3.704 1.00 78.00 219 GLY A C 1
ATOM 1746 O O . GLY A 1 219 ? 12.779 -14.208 3.194 1.00 78.00 219 GLY A O 1
ATOM 1747 N N . GLU A 1 220 ? 11.092 -12.721 3.155 1.00 82.88 220 GLU A N 1
ATOM 1748 C CA . GLU A 1 220 ? 10.524 -13.155 1.875 1.00 82.88 220 GLU A CA 1
ATOM 1749 C C . GLU A 1 220 ? 11.454 -12.823 0.702 1.00 82.88 220 GLU A C 1
ATOM 1751 O O . GLU A 1 220 ? 12.210 -11.847 0.737 1.00 82.88 220 GLU A O 1
ATOM 1756 N N . GLU A 1 221 ? 11.372 -13.616 -0.366 1.00 86.62 221 GLU A N 1
ATOM 1757 C CA . GLU A 1 221 ? 12.119 -13.340 -1.590 1.00 86.62 221 GLU A CA 1
ATOM 1758 C C . GLU A 1 221 ? 11.647 -12.043 -2.253 1.00 86.62 221 GLU A C 1
ATOM 1760 O O . GLU A 1 221 ? 10.454 -11.684 -2.249 1.00 86.62 221 GLU A O 1
ATOM 1765 N N . ARG A 1 222 ? 12.621 -11.343 -2.838 1.00 89.56 222 ARG A N 1
ATOM 1766 C CA . ARG A 1 222 ? 12.381 -10.133 -3.619 1.00 89.56 222 ARG A CA 1
ATOM 1767 C C . ARG A 1 222 ? 11.895 -10.480 -5.016 1.00 89.56 222 ARG A C 1
ATOM 1769 O O . ARG A 1 222 ? 12.371 -11.427 -5.634 1.00 89.56 222 ARG A O 1
ATOM 1776 N N . SER A 1 223 ? 10.974 -9.667 -5.515 1.00 91.81 223 SER A N 1
ATOM 1777 C CA . SER A 1 223 ? 10.421 -9.794 -6.864 1.00 91.81 223 SER A CA 1
ATOM 1778 C C . SER A 1 223 ? 11.375 -9.220 -7.914 1.00 91.81 223 SER A C 1
ATOM 1780 O O . SER A 1 223 ? 11.476 -9.761 -9.005 1.00 91.81 223 SER A O 1
ATOM 1782 N N . CYS A 1 224 ? 12.106 -8.159 -7.573 1.00 92.62 224 CYS A N 1
ATOM 1783 C CA . CYS A 1 224 ? 13.200 -7.562 -8.323 1.00 92.62 224 CYS A CA 1
ATOM 1784 C C . CYS A 1 224 ? 14.451 -7.507 -7.432 1.00 92.62 224 CYS A C 1
ATOM 1786 O O . CYS A 1 224 ? 14.515 -6.802 -6.416 1.00 92.62 224 CYS A O 1
ATOM 1788 N N . LYS A 1 225 ? 15.477 -8.273 -7.812 1.00 90.50 225 LYS A N 1
ATOM 1789 C CA . LYS A 1 225 ? 16.691 -8.450 -6.999 1.00 90.50 225 LYS A CA 1
ATOM 1790 C C . LYS A 1 225 ? 17.595 -7.220 -6.999 1.00 90.50 225 LYS A C 1
ATOM 1792 O O . LYS A 1 225 ? 18.217 -6.926 -5.978 1.00 90.50 225 LYS A O 1
ATOM 1797 N N . ASN A 1 226 ? 17.651 -6.484 -8.109 1.00 90.62 226 ASN A N 1
ATOM 1798 C CA . ASN A 1 226 ? 18.573 -5.366 -8.291 1.00 90.62 226 ASN A CA 1
ATOM 1799 C C . ASN A 1 226 ? 17.917 -4.188 -9.032 1.00 90.62 226 ASN A C 1
ATOM 1801 O O . ASN A 1 226 ? 18.119 -3.976 -10.226 1.00 90.62 226 ASN A O 1
ATOM 1805 N N . VAL A 1 227 ? 17.114 -3.414 -8.295 1.00 91.88 227 VAL A N 1
ATOM 1806 C CA . VAL A 1 227 ? 16.378 -2.252 -8.828 1.00 91.88 227 VAL A CA 1
ATOM 1807 C C . VAL A 1 227 ? 17.301 -1.197 -9.463 1.00 91.88 227 VAL A C 1
ATOM 1809 O O . VAL A 1 227 ? 16.981 -0.759 -10.567 1.00 91.88 227 VAL A O 1
ATOM 1812 N N . PRO A 1 228 ? 18.446 -0.810 -8.857 1.00 90.06 228 PRO A N 1
ATOM 1813 C CA . PRO A 1 228 ? 19.372 0.135 -9.486 1.00 90.06 228 PRO A CA 1
ATOM 1814 C C . PRO A 1 228 ? 19.881 -0.324 -10.857 1.00 90.06 228 PRO A C 1
ATOM 1816 O O . PRO A 1 228 ? 19.808 0.441 -11.815 1.00 90.06 228 PRO A O 1
ATOM 1819 N N . HIS A 1 229 ? 20.309 -1.583 -10.995 1.00 88.69 229 HIS A N 1
ATOM 1820 C CA . HIS A 1 229 ? 20.779 -2.080 -12.294 1.00 88.69 229 HIS A CA 1
ATOM 1821 C C . HIS A 1 229 ? 19.648 -2.239 -13.311 1.00 88.69 229 HIS A C 1
ATOM 1823 O O . HIS A 1 229 ? 19.853 -1.974 -14.492 1.00 88.69 229 HIS A O 1
ATOM 1829 N N . ALA A 1 230 ? 18.442 -2.617 -12.877 1.00 89.56 230 ALA A N 1
ATOM 1830 C CA . ALA A 1 230 ? 17.266 -2.646 -13.746 1.00 89.56 230 ALA A CA 1
ATOM 1831 C C . ALA A 1 230 ? 16.968 -1.260 -14.349 1.00 89.56 230 ALA A C 1
ATOM 1833 O O . ALA A 1 230 ? 16.637 -1.142 -15.534 1.00 89.56 230 ALA A O 1
ATOM 1834 N N . LEU A 1 231 ? 17.133 -0.204 -13.545 1.00 88.75 231 LEU A N 1
ATOM 1835 C CA . LEU A 1 231 ? 17.008 1.181 -13.995 1.00 88.75 231 LEU A CA 1
ATOM 1836 C C . LEU A 1 231 ? 18.159 1.572 -14.918 1.00 88.75 231 LEU A C 1
ATOM 1838 O O . LEU A 1 231 ? 17.895 2.100 -15.992 1.00 88.75 231 LEU A O 1
ATOM 1842 N N . GLN A 1 232 ? 19.406 1.272 -14.552 1.00 87.38 232 GLN A N 1
ATOM 1843 C CA . GLN A 1 232 ? 20.583 1.595 -15.364 1.00 87.38 232 GLN A CA 1
ATOM 1844 C C . GLN A 1 232 ? 20.523 0.936 -16.747 1.00 87.38 232 GLN A C 1
ATOM 1846 O O . GLN A 1 232 ? 20.793 1.587 -17.754 1.00 87.38 232 GLN A O 1
ATOM 1851 N N . ALA A 1 233 ? 20.098 -0.327 -16.818 1.00 83.75 233 ALA A N 1
ATOM 1852 C CA . ALA A 1 233 ? 19.920 -1.052 -18.073 1.00 83.75 233 ALA A CA 1
ATOM 1853 C C . ALA A 1 233 ? 18.886 -0.398 -19.009 1.00 83.75 233 ALA A C 1
ATOM 1855 O O . ALA A 1 233 ? 18.973 -0.554 -20.227 1.00 83.75 233 ALA A O 1
ATOM 1856 N N . SER A 1 234 ? 17.924 0.341 -18.447 1.00 82.75 234 SER A N 1
ATOM 1857 C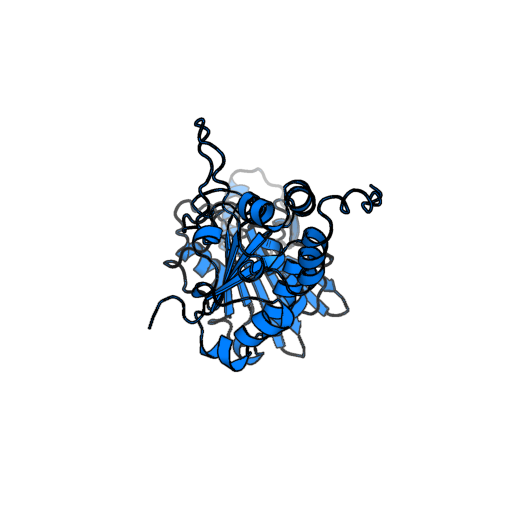 CA . SER A 1 234 ? 16.790 0.919 -19.180 1.00 82.75 234 SER A CA 1
ATOM 1858 C C . SER A 1 234 ? 16.934 2.423 -19.450 1.00 82.75 234 SER A C 1
ATOM 1860 O O . SER A 1 234 ? 16.460 2.912 -20.477 1.00 82.75 234 SER A O 1
ATOM 1862 N N . LEU A 1 235 ? 17.569 3.1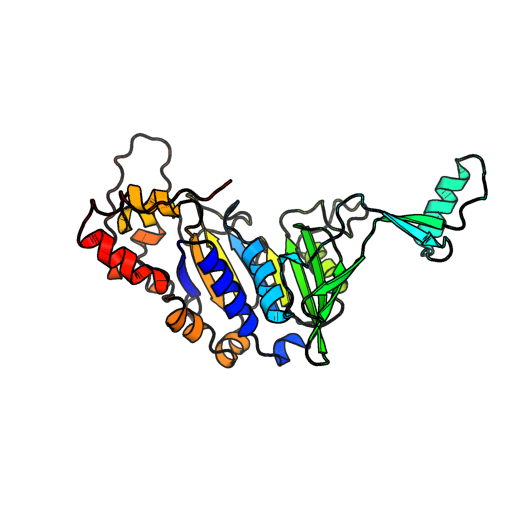55 -18.529 1.00 82.38 235 LEU A N 1
ATOM 1863 C CA . LEU A 1 235 ? 17.683 4.619 -18.505 1.00 82.38 235 LEU A CA 1
ATOM 1864 C C . LEU A 1 235 ? 19.124 5.124 -18.690 1.00 82.38 235 LEU A C 1
ATOM 1866 O O . LEU A 1 235 ? 19.322 6.319 -18.898 1.00 82.38 235 LEU A O 1
ATOM 1870 N N . GLY A 1 236 ? 20.122 4.242 -18.615 1.00 81.38 236 GLY A N 1
ATOM 1871 C CA . GLY A 1 236 ? 21.524 4.629 -18.464 1.00 81.38 236 GLY A CA 1
ATOM 1872 C C . GLY A 1 236 ? 21.874 5.029 -17.027 1.00 81.38 236 GLY A C 1
ATOM 1873 O O . GLY A 1 236 ? 21.004 5.151 -16.165 1.00 81.38 236 GLY A O 1
ATOM 1874 N N . GLU A 1 237 ? 23.168 5.221 -16.774 1.00 82.56 237 GLU A N 1
ATOM 1875 C CA . GLU A 1 237 ? 23.725 5.547 -15.451 1.00 82.56 237 GLU A CA 1
ATOM 1876 C C . GLU A 1 237 ? 23.197 6.884 -14.918 1.00 82.56 237 GLU A C 1
ATOM 1878 O O . GLU A 1 237 ? 22.542 6.907 -13.879 1.00 82.56 237 GLU A O 1
ATOM 1883 N N . ASP A 1 238 ? 23.331 7.962 -15.699 1.00 81.31 238 ASP A N 1
ATOM 1884 C CA . ASP A 1 238 ? 22.829 9.293 -15.328 1.00 81.31 238 ASP A CA 1
ATOM 1885 C C . ASP A 1 238 ? 21.324 9.284 -15.003 1.00 81.31 238 ASP A C 1
ATOM 1887 O O . ASP A 1 238 ? 20.866 9.937 -14.065 1.00 81.31 238 ASP A O 1
ATOM 1891 N N . GLY A 1 239 ? 20.532 8.541 -15.783 1.00 79.00 239 GLY A N 1
ATOM 1892 C CA . GLY A 1 239 ? 19.092 8.417 -15.569 1.00 79.00 239 GLY A CA 1
ATOM 1893 C C . GLY A 1 239 ? 18.757 7.649 -14.291 1.00 79.00 239 GLY A C 1
ATOM 1894 O O . GLY A 1 239 ? 17.865 8.055 -13.546 1.00 79.00 239 GLY A O 1
ATOM 1895 N N . ALA A 1 240 ? 19.479 6.563 -14.011 1.00 84.38 240 ALA A N 1
ATOM 1896 C CA . ALA A 1 240 ? 19.308 5.797 -12.782 1.00 84.38 240 ALA A CA 1
ATOM 1897 C C . ALA A 1 240 ? 19.651 6.636 -11.542 1.00 84.38 240 ALA A C 1
ATOM 1899 O O . ALA A 1 240 ? 18.879 6.629 -10.583 1.00 84.38 240 ALA A O 1
ATOM 1900 N N . ASP A 1 241 ? 20.732 7.416 -11.592 1.00 84.69 241 ASP A N 1
ATOM 1901 C CA . ASP A 1 241 ? 21.171 8.276 -10.490 1.00 84.69 241 ASP A CA 1
ATOM 1902 C C . ASP A 1 241 ? 20.158 9.375 -10.158 1.00 84.69 241 ASP A C 1
ATOM 1904 O O . ASP A 1 241 ? 19.874 9.620 -8.983 1.00 84.69 241 ASP A O 1
ATOM 1908 N N . ILE A 1 242 ? 19.544 9.991 -11.177 1.00 86.94 242 ILE A N 1
ATOM 1909 C CA . ILE A 1 242 ? 18.499 11.014 -10.992 1.00 86.94 242 ILE A CA 1
ATOM 1910 C C . ILE A 1 242 ? 17.334 10.480 -10.147 1.00 86.94 242 ILE A C 1
ATOM 1912 O O . ILE A 1 242 ? 16.776 11.214 -9.329 1.00 86.94 242 ILE A O 1
ATOM 1916 N N . PHE A 1 243 ? 16.959 9.211 -10.330 1.00 87.88 243 PHE A N 1
ATOM 1917 C CA . PHE A 1 243 ? 15.800 8.617 -9.660 1.00 87.88 243 PHE A CA 1
ATOM 1918 C C . PHE A 1 243 ? 16.153 7.678 -8.504 1.00 87.88 243 PHE A C 1
ATOM 1920 O O . PHE A 1 243 ? 15.242 7.205 -7.826 1.00 87.88 243 PHE A O 1
ATOM 1927 N N . ALA A 1 244 ? 17.434 7.418 -8.232 1.00 84.69 244 ALA A N 1
ATOM 1928 C CA . ALA A 1 244 ? 17.889 6.392 -7.288 1.00 84.69 244 ALA A CA 1
ATOM 1929 C C . ALA A 1 244 ? 17.251 6.509 -5.892 1.00 84.69 244 ALA A C 1
ATOM 1931 O O . ALA A 1 244 ? 16.965 5.503 -5.236 1.00 84.69 244 ALA A O 1
ATOM 1932 N N . GLU A 1 245 ? 16.971 7.735 -5.439 1.00 89.25 245 GLU A N 1
ATOM 1933 C CA . GLU A 1 245 ? 16.349 7.977 -4.138 1.00 89.25 245 GLU A CA 1
ATOM 1934 C C . GLU A 1 245 ? 14.944 7.366 -4.041 1.00 89.25 245 GLU A C 1
ATOM 1936 O O . GLU A 1 245 ? 14.612 6.708 -3.047 1.00 89.25 245 GLU A O 1
ATOM 1941 N N . TRP A 1 246 ? 14.119 7.534 -5.076 1.00 92.94 246 TRP A N 1
ATOM 1942 C CA . TRP A 1 246 ? 12.685 7.230 -5.040 1.00 92.94 246 TRP A CA 1
ATOM 1943 C C . TRP A 1 246 ? 12.249 6.117 -5.976 1.00 92.94 246 TRP A C 1
ATOM 1945 O O . TRP A 1 246 ? 11.135 5.616 -5.821 1.00 92.94 246 TRP A O 1
ATOM 1955 N N . ALA A 1 247 ? 13.118 5.668 -6.874 1.00 92.75 247 ALA A N 1
ATOM 1956 C CA . ALA A 1 247 ? 12.771 4.611 -7.790 1.00 92.75 247 ALA A CA 1
ATOM 1957 C C . ALA A 1 247 ? 12.521 3.302 -7.042 1.00 92.75 247 ALA A C 1
ATOM 1959 O O . ALA A 1 247 ? 13.314 2.887 -6.190 1.00 92.75 247 ALA A O 1
ATOM 1960 N N . ARG A 1 248 ? 11.386 2.665 -7.326 1.00 95.25 248 ARG A N 1
ATOM 1961 C CA . ARG A 1 248 ? 11.003 1.385 -6.731 1.00 95.25 248 ARG A CA 1
ATOM 1962 C C . ARG A 1 248 ? 10.526 0.441 -7.804 1.00 95.25 248 ARG A C 1
ATOM 1964 O O . ARG A 1 248 ? 9.802 0.869 -8.695 1.00 95.25 248 ARG A O 1
ATOM 1971 N N . PHE A 1 249 ? 10.821 -0.841 -7.644 1.00 96.44 249 PHE A N 1
ATOM 1972 C CA . PHE A 1 249 ? 9.925 -1.857 -8.172 1.00 96.44 249 PHE A CA 1
ATOM 1973 C C . PHE A 1 249 ? 8.785 -2.062 -7.172 1.00 96.44 249 PHE A C 1
ATOM 1975 O O . PHE A 1 249 ? 9.017 -2.272 -5.978 1.00 96.44 249 PHE A O 1
ATOM 1982 N N . VAL A 1 250 ? 7.557 -1.942 -7.658 1.00 97.62 250 VAL A N 1
ATOM 1983 C CA . VAL A 1 250 ? 6.329 -2.078 -6.884 1.00 97.62 250 VAL A CA 1
ATOM 1984 C C . VAL A 1 250 ? 5.560 -3.267 -7.423 1.00 97.62 250 VAL A C 1
ATOM 1986 O O . VAL A 1 250 ? 5.162 -3.278 -8.586 1.00 97.62 250 VAL A O 1
ATOM 1989 N N . MET A 1 251 ? 5.318 -4.248 -6.561 1.00 96.69 251 MET A N 1
ATOM 1990 C CA . MET A 1 251 ? 4.446 -5.378 -6.849 1.00 96.69 251 MET A CA 1
ATOM 1991 C C . MET A 1 251 ? 3.167 -5.251 -6.023 1.00 96.69 251 MET A C 1
ATOM 1993 O O . MET A 1 251 ? 3.235 -4.986 -4.826 1.00 96.69 251 MET A O 1
ATOM 1997 N N . VAL A 1 252 ? 2.012 -5.466 -6.648 1.00 97.50 252 VAL A N 1
ATOM 1998 C CA . VAL A 1 252 ? 0.709 -5.546 -5.980 1.00 97.50 252 VAL A CA 1
ATOM 1999 C C . VAL A 1 252 ? 0.081 -6.896 -6.290 1.00 97.50 252 VAL A C 1
ATOM 2001 O O . VAL A 1 252 ? -0.063 -7.259 -7.457 1.00 97.50 252 VAL A O 1
ATOM 2004 N N . LYS A 1 253 ? -0.312 -7.631 -5.253 1.00 96.00 253 LYS A N 1
ATOM 2005 C CA . LYS A 1 253 ? -1.031 -8.899 -5.350 1.00 96.00 253 LYS A CA 1
ATOM 2006 C C . LYS A 1 253 ? -2.383 -8.784 -4.656 1.00 96.00 253 LYS A C 1
ATOM 2008 O O . LYS A 1 253 ? -2.456 -8.324 -3.518 1.00 96.00 253 LYS A O 1
ATOM 2013 N N . PHE A 1 254 ? -3.440 -9.246 -5.316 1.00 96.19 254 PHE A N 1
ATOM 2014 C CA . PHE A 1 254 ? -4.772 -9.347 -4.717 1.00 96.19 254 PHE A CA 1
ATOM 2015 C C . PHE A 1 254 ? -5.063 -10.794 -4.316 1.00 96.19 254 PHE A C 1
ATOM 2017 O O . PHE A 1 254 ? -5.169 -11.665 -5.180 1.00 96.19 254 PHE A O 1
ATOM 2024 N N . ASN A 1 255 ? -5.213 -11.055 -3.016 1.00 94.88 255 ASN A N 1
ATOM 2025 C CA . ASN A 1 255 ? -5.632 -12.373 -2.521 1.00 94.88 255 ASN A CA 1
ATOM 2026 C C . ASN A 1 255 ? -7.160 -12.438 -2.349 1.00 94.88 255 ASN A C 1
ATOM 2028 O O . ASN A 1 255 ? -7.760 -13.498 -2.508 1.00 94.88 255 ASN A O 1
ATOM 2032 N N . ASN A 1 256 ? -7.817 -11.298 -2.105 1.00 95.12 256 ASN A N 1
ATOM 2033 C CA . ASN A 1 256 ? -9.275 -11.216 -2.047 1.00 95.12 256 ASN A CA 1
ATOM 2034 C C . ASN A 1 256 ? -9.875 -10.876 -3.422 1.00 95.12 256 ASN A C 1
ATOM 2036 O O . ASN A 1 256 ? -10.029 -9.709 -3.788 1.00 95.12 256 ASN A O 1
ATOM 2040 N N . THR A 1 257 ? -10.264 -11.905 -4.180 1.00 93.25 257 THR A N 1
ATOM 2041 C CA . THR A 1 257 ? -10.864 -11.745 -5.518 1.00 93.25 257 THR A CA 1
ATOM 2042 C C . THR A 1 257 ? -12.168 -10.945 -5.492 1.00 93.25 257 THR A C 1
ATOM 2044 O O . THR A 1 257 ? -12.438 -10.173 -6.406 1.00 93.25 257 THR A O 1
ATOM 2047 N N . ALA A 1 258 ? -12.982 -11.075 -4.439 1.00 95.31 258 ALA A N 1
ATOM 2048 C CA . ALA A 1 258 ? -14.234 -10.327 -4.342 1.00 95.31 258 ALA A CA 1
ATOM 2049 C C . ALA A 1 258 ? -13.984 -8.818 -4.192 1.00 95.31 258 ALA A C 1
ATOM 2051 O O . ALA A 1 258 ? -14.709 -8.020 -4.789 1.00 95.31 258 ALA A O 1
ATOM 2052 N N . LEU A 1 259 ? -12.961 -8.436 -3.418 1.00 95.31 259 LEU A N 1
ATOM 2053 C CA . LEU A 1 259 ? -12.517 -7.050 -3.294 1.00 95.31 259 LEU A CA 1
ATOM 2054 C C . LEU A 1 259 ? -11.983 -6.533 -4.632 1.00 95.31 259 LEU A C 1
ATOM 2056 O O . LEU A 1 259 ? -12.472 -5.518 -5.125 1.00 95.31 259 LEU A O 1
ATOM 2060 N N . GLU A 1 260 ? -11.038 -7.261 -5.235 1.00 94.81 260 GLU A N 1
ATOM 2061 C CA . GLU A 1 260 ? -10.408 -6.907 -6.512 1.00 94.81 260 GLU A CA 1
ATOM 2062 C C . GLU A 1 260 ? -11.456 -6.647 -7.600 1.00 94.81 260 GLU A C 1
ATOM 2064 O O . GLU A 1 260 ? -11.488 -5.560 -8.182 1.00 94.81 260 GLU A O 1
ATOM 2069 N N . THR A 1 261 ? -12.362 -7.603 -7.816 1.00 94.19 261 THR A N 1
ATOM 2070 C CA . THR A 1 261 ? -13.306 -7.573 -8.936 1.00 94.19 261 THR A CA 1
ATOM 2071 C C . THR A 1 261 ? -14.363 -6.490 -8.751 1.00 94.19 261 THR A C 1
ATOM 2073 O O . THR A 1 261 ? -14.714 -5.790 -9.702 1.00 94.19 261 THR A O 1
ATOM 2076 N N . ARG A 1 262 ? -14.871 -6.300 -7.526 1.00 95.62 262 ARG A N 1
ATOM 2077 C CA . ARG A 1 262 ? -15.891 -5.273 -7.252 1.00 95.62 262 ARG A CA 1
ATOM 2078 C C . ARG A 1 262 ? -15.337 -3.855 -7.340 1.00 95.62 262 ARG A C 1
ATOM 2080 O O . ARG A 1 262 ? -16.075 -2.949 -7.719 1.00 95.62 262 ARG A O 1
ATOM 2087 N N . ALA A 1 263 ? -14.070 -3.671 -6.989 1.00 92.56 263 ALA A N 1
ATOM 2088 C CA . ALA A 1 263 ? -13.378 -2.391 -7.085 1.00 92.56 263 ALA A CA 1
ATOM 2089 C C . ALA A 1 263 ? -12.688 -2.168 -8.441 1.00 92.56 263 ALA A C 1
ATOM 2091 O O . ALA A 1 263 ? -12.243 -1.057 -8.726 1.00 92.56 263 ALA A O 1
ATOM 2092 N N . ASN A 1 264 ? -12.614 -3.205 -9.282 1.00 94.12 264 ASN A N 1
ATOM 2093 C CA . ASN A 1 264 ? -11.918 -3.208 -10.567 1.00 94.12 264 ASN A CA 1
ATOM 2094 C C . ASN A 1 264 ? -10.444 -2.771 -10.436 1.00 94.12 264 ASN A C 1
ATOM 2096 O O . ASN A 1 264 ? -9.925 -1.986 -11.238 1.00 94.12 264 ASN A O 1
ATOM 2100 N N . MET A 1 265 ? -9.779 -3.243 -9.374 1.00 95.19 265 MET A N 1
ATOM 2101 C CA . MET A 1 265 ? -8.455 -2.750 -8.981 1.00 95.19 265 MET A CA 1
ATOM 2102 C C . MET A 1 265 ? -7.379 -3.106 -10.005 1.00 95.19 265 MET A C 1
ATOM 2104 O O . MET A 1 265 ? -6.545 -2.256 -10.313 1.00 95.19 265 MET A O 1
ATOM 2108 N N . ALA A 1 266 ? -7.411 -4.306 -10.600 1.00 94.56 266 ALA A N 1
ATOM 2109 C CA . ALA A 1 266 ? -6.438 -4.673 -11.627 1.00 94.56 266 ALA A CA 1
ATOM 2110 C C . ALA A 1 266 ? -6.516 -3.755 -12.856 1.00 94.56 266 ALA A C 1
ATOM 2112 O O . ALA A 1 266 ? -5.487 -3.367 -13.416 1.00 94.56 266 ALA A O 1
ATOM 2113 N N . LYS A 1 267 ? -7.730 -3.374 -13.273 1.00 94.56 267 LYS A N 1
ATOM 2114 C CA . LYS A 1 267 ? -7.918 -2.414 -14.366 1.00 94.56 267 LYS A CA 1
ATOM 2115 C C . LYS A 1 267 ? -7.382 -1.039 -13.989 1.00 94.56 267 LYS A C 1
ATOM 2117 O O . LYS A 1 267 ? -6.693 -0.432 -14.802 1.00 94.56 267 LYS A O 1
ATOM 2122 N N . MET A 1 268 ? -7.659 -0.575 -12.770 1.00 95.56 268 MET A N 1
ATOM 2123 C CA . MET A 1 268 ? -7.134 0.695 -12.263 1.00 95.56 268 MET A CA 1
ATOM 2124 C C . MET A 1 268 ? -5.598 0.720 -12.304 1.00 95.56 268 MET A C 1
ATOM 2126 O O . MET A 1 268 ? -5.023 1.645 -12.878 1.00 95.56 268 MET A O 1
ATOM 2130 N N . LEU A 1 269 ? -4.927 -0.322 -11.796 1.00 96.88 269 LEU A N 1
ATOM 2131 C CA . LEU A 1 269 ? -3.461 -0.403 -11.813 1.00 96.88 269 LEU A CA 1
ATOM 2132 C C . LEU A 1 269 ? -2.895 -0.318 -13.242 1.00 96.88 269 LEU A C 1
ATOM 2134 O O . LEU A 1 269 ? -1.933 0.408 -13.497 1.00 96.88 269 LEU A O 1
ATOM 2138 N N . LYS A 1 270 ? -3.508 -1.030 -14.193 1.00 94.94 270 LYS A N 1
ATOM 2139 C CA . LYS A 1 270 ? -3.080 -1.043 -15.602 1.00 94.94 270 LYS A CA 1
ATOM 2140 C C . LYS A 1 270 ? -3.313 0.302 -16.290 1.00 94.94 270 LYS A C 1
ATOM 2142 O O . LYS A 1 270 ? -2.399 0.859 -16.897 1.00 94.94 270 LYS A O 1
ATOM 2147 N N . ASP A 1 271 ? -4.525 0.837 -16.194 1.00 94.38 271 ASP A N 1
ATOM 2148 C CA . ASP A 1 271 ? -4.943 1.996 -16.983 1.00 94.38 271 ASP A CA 1
ATOM 2149 C C . ASP A 1 271 ? -4.355 3.312 -16.462 1.00 94.38 271 ASP A C 1
ATOM 2151 O O . ASP A 1 271 ? -4.005 4.195 -17.260 1.00 94.38 271 ASP A O 1
ATOM 2155 N N . GLU A 1 272 ? -4.256 3.452 -15.137 1.00 94.44 272 GLU A N 1
ATOM 2156 C CA . GLU A 1 272 ? -3.839 4.693 -14.478 1.00 94.44 272 GLU A CA 1
ATOM 2157 C C . GLU A 1 272 ? -2.331 4.713 -14.226 1.00 94.44 272 GLU A C 1
ATOM 2159 O O . GLU A 1 272 ? -1.669 5.699 -14.550 1.00 94.44 272 GLU A O 1
ATOM 2164 N N . PHE A 1 273 ? -1.772 3.602 -13.741 1.00 95.38 273 PHE A N 1
ATOM 2165 C CA . PHE A 1 273 ? -0.367 3.530 -13.341 1.00 95.38 273 PHE A CA 1
ATOM 2166 C C . PHE A 1 273 ? 0.516 2.790 -14.341 1.00 95.38 273 PHE A C 1
ATOM 2168 O O . PHE A 1 273 ? 1.723 2.987 -14.319 1.00 95.38 273 PHE A O 1
ATOM 2175 N N . GLY A 1 274 ? -0.041 2.015 -15.273 1.00 94.25 274 GLY A N 1
ATOM 2176 C CA . GLY A 1 274 ? 0.753 1.289 -16.267 1.00 94.25 274 GLY A CA 1
ATOM 2177 C C . GLY A 1 274 ? 1.367 -0.009 -15.747 1.00 94.25 274 GLY A C 1
ATOM 2178 O O . GLY A 1 274 ? 2.365 -0.453 -16.304 1.00 94.25 274 GLY A O 1
ATOM 2179 N N . PHE A 1 275 ? 0.785 -0.612 -14.706 1.00 96.06 275 PHE A N 1
ATOM 2180 C CA . PHE A 1 275 ? 1.185 -1.945 -14.256 1.00 96.06 275 PHE A CA 1
ATOM 2181 C C . PHE A 1 275 ? 0.967 -2.990 -15.355 1.00 96.06 275 PHE A C 1
ATOM 2183 O O . PHE A 1 275 ? -0.016 -2.933 -16.096 1.00 96.06 275 PHE A O 1
ATOM 2190 N N . CYS A 1 276 ? 1.830 -4.001 -15.378 1.00 94.56 276 CYS A N 1
ATOM 2191 C CA . CYS A 1 276 ? 1.654 -5.222 -16.164 1.00 94.56 276 CYS A CA 1
ATOM 2192 C C . CYS A 1 276 ? 1.455 -6.415 -15.224 1.00 94.56 276 CYS A C 1
ATOM 2194 O O . CYS A 1 276 ? 1.780 -6.328 -14.037 1.00 94.56 276 CYS A O 1
ATOM 2196 N N . ALA A 1 277 ? 0.913 -7.531 -15.723 1.00 94.50 277 ALA A N 1
ATOM 2197 C CA . ALA A 1 277 ? 0.930 -8.764 -14.934 1.00 94.50 277 ALA A CA 1
ATOM 2198 C C . ALA A 1 277 ? 2.389 -9.191 -14.709 1.00 94.50 277 ALA A C 1
ATOM 2200 O O . ALA A 1 277 ? 3.210 -9.050 -15.613 1.00 94.50 277 ALA A O 1
ATOM 2201 N N . LEU A 1 278 ? 2.724 -9.695 -13.520 1.00 93.38 278 LEU A N 1
ATOM 2202 C CA . LEU A 1 278 ? 4.115 -9.989 -13.153 1.00 93.38 278 LEU A CA 1
ATOM 2203 C C . LEU A 1 278 ? 4.768 -10.999 -14.112 1.00 93.38 278 LEU A C 1
ATOM 2205 O O . LEU A 1 278 ? 5.928 -10.848 -14.472 1.00 93.38 278 LEU A O 1
ATOM 2209 N N . GLU A 1 279 ? 4.000 -11.980 -14.583 1.00 91.94 279 GLU A N 1
ATOM 2210 C CA . GLU A 1 279 ? 4.434 -12.983 -15.568 1.00 91.94 279 GLU A CA 1
ATOM 2211 C C . GLU A 1 279 ? 4.736 -12.413 -16.965 1.00 91.94 279 GLU A C 1
ATOM 2213 O O . GLU A 1 279 ? 5.373 -13.082 -17.773 1.00 91.94 279 GLU A O 1
ATOM 2218 N N . GLN A 1 280 ? 4.294 -11.184 -17.253 1.00 91.38 280 GLN A N 1
ATOM 2219 C CA . GLN A 1 280 ? 4.579 -10.474 -18.503 1.00 91.38 280 GLN A CA 1
ATOM 2220 C C . GLN A 1 280 ? 5.861 -9.637 -18.421 1.00 91.38 280 GLN A C 1
ATOM 2222 O O . GLN A 1 280 ? 6.291 -9.091 -19.431 1.00 91.38 280 GLN A O 1
ATOM 2227 N N . ILE A 1 281 ? 6.451 -9.495 -17.232 1.00 91.06 281 ILE A N 1
ATOM 2228 C CA . ILE A 1 281 ? 7.689 -8.743 -17.029 1.00 91.06 281 ILE A CA 1
ATOM 2229 C C . ILE A 1 281 ? 8.871 -9.689 -17.261 1.00 91.06 281 ILE A C 1
ATOM 2231 O O . ILE A 1 281 ? 8.869 -10.824 -16.780 1.00 91.06 281 ILE A O 1
ATOM 2235 N N . SER A 1 282 ? 9.888 -9.218 -17.989 1.00 89.19 282 SER A N 1
ATOM 2236 C CA . SER A 1 282 ? 11.081 -10.014 -18.293 1.00 89.19 282 SER A CA 1
ATOM 2237 C C . SER A 1 282 ? 11.733 -10.567 -17.019 1.00 89.19 282 SER A C 1
ATOM 2239 O O . SER A 1 282 ? 12.096 -9.823 -16.106 1.00 89.19 282 SER A O 1
ATOM 2241 N N . GLN A 1 283 ? 11.921 -11.888 -16.968 1.00 88.31 283 GLN A N 1
ATOM 2242 C CA . GLN A 1 283 ? 12.623 -12.535 -15.856 1.00 88.31 283 GLN A CA 1
ATOM 2243 C C . GLN A 1 283 ? 14.089 -12.102 -15.786 1.00 88.31 283 GLN A C 1
ATOM 2245 O O . GLN A 1 283 ? 14.633 -11.994 -14.694 1.00 88.31 283 GLN A O 1
ATOM 2250 N N . GLU A 1 284 ? 14.713 -11.793 -16.924 1.00 87.19 284 GLU A N 1
ATOM 2251 C CA . GLU A 1 284 ? 16.088 -11.285 -16.968 1.00 87.19 284 GLU A CA 1
ATOM 2252 C C . GLU A 1 284 ? 16.197 -9.922 -16.274 1.00 87.19 284 GLU A C 1
ATOM 2254 O O . GLU A 1 284 ? 17.140 -9.695 -15.522 1.00 87.19 284 GLU A O 1
ATOM 2259 N N . LEU A 1 285 ? 15.190 -9.055 -16.448 1.00 88.12 285 LEU A N 1
ATOM 2260 C CA . LEU A 1 285 ? 15.091 -7.761 -15.765 1.00 88.12 285 LEU A CA 1
ATOM 2261 C C . LEU A 1 285 ? 14.900 -7.920 -14.247 1.00 88.12 285 LEU A C 1
ATOM 2263 O O . LEU A 1 285 ? 15.490 -7.186 -13.456 1.00 88.12 285 LEU A O 1
ATOM 2267 N N . LEU A 1 286 ? 14.056 -8.861 -13.823 1.00 90.06 286 LEU A N 1
ATOM 2268 C CA . LEU A 1 286 ? 13.739 -9.072 -12.407 1.00 90.06 286 LEU A CA 1
ATOM 2269 C C . LEU A 1 286 ? 14.842 -9.826 -11.648 1.00 90.06 286 LEU A C 1
ATOM 2271 O O . LEU A 1 286 ? 15.034 -9.612 -10.446 1.00 90.06 286 LEU A O 1
ATOM 2275 N N . ALA A 1 287 ? 15.584 -10.684 -12.348 1.00 87.94 287 ALA A N 1
ATOM 2276 C CA . ALA A 1 287 ? 16.599 -11.561 -11.780 1.00 87.94 287 ALA A CA 1
ATOM 2277 C C . ALA A 1 287 ? 18.038 -11.061 -11.965 1.00 87.94 287 ALA A C 1
ATOM 2279 O O . ALA A 1 287 ? 18.955 -11.845 -11.704 1.00 87.94 287 ALA A O 1
ATOM 2280 N N . ILE A 1 288 ? 18.242 -9.795 -12.368 1.00 85.50 288 ILE A N 1
ATOM 2281 C CA . ILE A 1 288 ? 19.579 -9.189 -12.455 1.00 85.50 288 ILE A CA 1
ATOM 2282 C C . ILE A 1 288 ? 20.336 -9.489 -11.153 1.00 85.50 288 ILE A C 1
ATOM 2284 O O . ILE A 1 288 ? 19.811 -9.202 -10.066 1.00 85.50 288 ILE A O 1
ATOM 2288 N N . PRO A 1 289 ? 21.525 -10.112 -11.241 1.00 79.88 289 PRO A N 1
ATOM 2289 C CA . PRO A 1 289 ? 22.257 -10.537 -10.066 1.00 79.88 289 PRO A CA 1
ATOM 2290 C C . PRO A 1 289 ? 22.569 -9.344 -9.165 1.00 79.88 289 PRO A C 1
ATOM 2292 O O . PRO A 1 289 ? 22.751 -8.207 -9.609 1.00 79.88 289 PRO A O 1
ATOM 2295 N N . VAL A 1 290 ? 22.599 -9.615 -7.867 1.00 78.50 290 VAL A N 1
ATOM 2296 C CA . VAL A 1 290 ? 23.209 -8.701 -6.909 1.00 78.50 290 VAL A CA 1
ATOM 2297 C C . VAL A 1 290 ? 24.706 -8.895 -7.089 1.00 78.50 290 VAL A C 1
ATOM 2299 O O . VAL A 1 290 ? 25.166 -10.029 -6.987 1.00 78.50 290 VAL A O 1
ATOM 2302 N N . GLU A 1 291 ? 25.437 -7.838 -7.435 1.00 70.88 291 GLU A N 1
ATOM 2303 C CA . GLU A 1 291 ? 26.894 -7.921 -7.510 1.00 70.88 291 GLU A CA 1
ATOM 2304 C C . GLU A 1 291 ? 27.425 -8.328 -6.133 1.00 70.88 291 GLU A C 1
ATOM 2306 O O . GLU A 1 291 ? 27.229 -7.616 -5.147 1.00 70.88 291 GLU A O 1
ATOM 2311 N N . ASP A 1 292 ? 28.036 -9.509 -6.064 1.00 55.81 292 ASP A N 1
ATOM 2312 C CA . ASP A 1 292 ? 28.970 -9.837 -4.996 1.00 55.81 292 ASP A CA 1
ATOM 2313 C C . ASP A 1 292 ? 30.309 -9.209 -5.407 1.00 55.81 292 ASP A C 1
ATOM 2315 O O . ASP A 1 292 ? 30.673 -9.290 -6.579 1.00 55.81 292 ASP A O 1
ATOM 2319 N N . ASP A 1 293 ? 31.032 -8.590 -4.468 1.00 50.25 293 ASP A N 1
ATOM 2320 C CA . ASP A 1 293 ? 32.280 -7.812 -4.643 1.00 50.25 293 ASP A CA 1
ATOM 2321 C C . ASP A 1 293 ? 33.471 -8.553 -5.326 1.00 50.25 293 ASP A C 1
ATOM 2323 O O . ASP A 1 293 ? 34.631 -8.175 -5.164 1.00 50.25 293 ASP A O 1
ATOM 2327 N N . SER A 1 294 ? 33.251 -9.634 -6.074 1.00 45.53 294 SER A N 1
ATOM 2328 C CA . SER A 1 294 ? 34.262 -10.336 -6.860 1.00 45.53 294 SER A CA 1
ATOM 2329 C C . SER A 1 294 ? 34.160 -9.958 -8.336 1.00 45.53 294 SER A C 1
ATOM 2331 O O . SER A 1 294 ? 33.200 -10.385 -8.973 1.00 45.53 294 SER A O 1
ATOM 2333 N N . ASP A 1 295 ? 35.143 -9.191 -8.833 1.00 49.22 295 ASP A N 1
ATOM 2334 C CA . ASP A 1 295 ? 35.761 -9.102 -10.183 1.00 49.22 295 ASP A CA 1
ATOM 2335 C C . ASP A 1 295 ? 35.016 -9.675 -11.418 1.00 49.22 295 ASP A C 1
ATOM 2337 O O . ASP A 1 295 ? 35.632 -10.113 -12.392 1.00 49.22 295 ASP A O 1
ATOM 2341 N N . SER A 1 296 ? 33.691 -9.698 -11.414 1.00 49.00 296 SER A N 1
ATOM 2342 C CA . SER A 1 296 ? 32.861 -10.206 -12.494 1.00 49.00 296 SER A CA 1
ATOM 2343 C C . SER A 1 296 ? 32.549 -9.042 -13.418 1.00 49.00 296 SER A C 1
ATOM 2345 O O . SER A 1 296 ? 32.114 -7.981 -12.979 1.00 49.00 296 SER A O 1
ATOM 2347 N N . GLU A 1 297 ? 32.840 -9.214 -14.708 1.00 49.78 297 GLU A N 1
ATOM 2348 C CA . GLU A 1 297 ? 32.461 -8.229 -15.716 1.00 49.78 297 GLU A CA 1
ATOM 2349 C C . GLU A 1 297 ? 30.961 -7.946 -15.577 1.00 49.78 297 GLU A C 1
ATOM 2351 O O . GLU A 1 297 ? 30.157 -8.881 -15.623 1.00 49.78 297 GLU A O 1
ATOM 2356 N N . LEU A 1 298 ? 30.610 -6.666 -15.394 1.00 53.72 298 LEU A N 1
ATOM 2357 C CA . LEU A 1 298 ? 29.241 -6.153 -15.422 1.00 53.72 298 LEU A CA 1
ATOM 2358 C C . LEU A 1 298 ? 28.496 -6.835 -16.569 1.00 53.72 298 LEU A C 1
ATOM 2360 O O . LEU A 1 298 ? 28.742 -6.525 -17.740 1.00 53.72 298 LEU A O 1
ATOM 2364 N N . MET A 1 299 ? 27.606 -7.781 -16.255 1.00 54.78 299 MET A N 1
ATOM 2365 C CA . MET A 1 299 ? 26.754 -8.371 -17.278 1.00 54.78 299 MET A CA 1
ATOM 2366 C C . MET A 1 299 ? 25.930 -7.233 -17.873 1.00 54.78 299 MET A C 1
ATOM 2368 O O . MET A 1 299 ? 25.030 -6.699 -17.225 1.00 54.78 299 MET A O 1
ATOM 2372 N N . GLN A 1 300 ? 26.251 -6.844 -19.109 1.00 59.50 300 GLN A N 1
ATOM 2373 C CA . GLN A 1 300 ? 25.476 -5.873 -19.870 1.00 59.50 300 GLN A CA 1
ATOM 2374 C C . GLN A 1 300 ? 24.168 -6.534 -20.307 1.00 59.50 300 GLN A C 1
ATOM 2376 O O . GLN A 1 300 ? 23.997 -6.936 -21.457 1.00 59.50 300 GLN A O 1
ATOM 2381 N N . ILE A 1 301 ? 23.240 -6.681 -19.364 1.00 67.44 301 ILE A N 1
ATOM 2382 C CA . ILE A 1 301 ? 21.870 -7.079 -19.660 1.00 67.44 301 ILE A CA 1
ATOM 2383 C C . ILE A 1 301 ? 21.205 -5.857 -20.273 1.00 67.44 301 ILE A C 1
ATOM 2385 O O . ILE A 1 301 ? 20.936 -4.864 -19.599 1.00 67.44 301 ILE A O 1
ATOM 2389 N N . LYS A 1 302 ? 20.972 -5.914 -21.582 1.00 68.12 302 LYS A N 1
ATOM 2390 C CA . LYS A 1 302 ? 20.197 -4.895 -22.276 1.00 68.12 302 LYS A CA 1
ATOM 2391 C C . LYS A 1 302 ? 18.727 -5.278 -22.197 1.00 68.12 302 LYS A C 1
ATOM 2393 O O . LYS A 1 302 ? 18.314 -6.272 -22.783 1.00 68.12 302 LYS A O 1
ATOM 2398 N N . VAL A 1 303 ? 17.953 -4.479 -21.478 1.00 72.25 303 VAL A N 1
ATOM 2399 C CA . VAL A 1 303 ? 16.510 -4.668 -21.326 1.00 72.25 303 VAL A CA 1
ATOM 2400 C C . VAL A 1 303 ? 15.818 -3.985 -22.505 1.00 72.25 303 VAL A C 1
ATOM 2402 O O . VAL A 1 303 ? 16.116 -2.826 -22.806 1.00 72.25 303 VAL A O 1
ATOM 2405 N N . ASP A 1 304 ? 14.913 -4.685 -23.197 1.00 74.50 304 ASP A N 1
ATOM 2406 C CA . ASP A 1 304 ? 14.035 -4.020 -24.163 1.00 74.50 304 ASP A CA 1
ATOM 2407 C C . ASP A 1 304 ? 13.101 -3.077 -23.399 1.00 74.50 304 ASP A C 1
ATOM 2409 O O . ASP A 1 304 ? 12.452 -3.455 -22.425 1.00 74.50 304 ASP A O 1
ATOM 2413 N N . GLN A 1 305 ? 13.012 -1.827 -23.835 1.00 69.31 305 GLN A N 1
ATOM 2414 C CA . GLN A 1 305 ? 12.130 -0.859 -23.196 1.00 69.31 305 GLN A CA 1
ATOM 2415 C C . GLN A 1 305 ? 10.654 -1.214 -23.309 1.00 69.31 305 GLN A C 1
ATOM 2417 O O . GLN A 1 305 ? 9.870 -0.781 -22.465 1.00 69.31 305 GLN A O 1
ATOM 2422 N N . ALA A 1 306 ? 10.265 -1.981 -24.329 1.00 72.19 306 ALA A N 1
ATOM 2423 C CA . ALA A 1 306 ? 8.916 -2.523 -24.405 1.00 72.19 306 ALA A CA 1
ATOM 2424 C C . ALA A 1 306 ? 8.601 -3.434 -23.203 1.00 72.19 306 ALA A C 1
ATOM 2426 O O . ALA A 1 306 ? 7.447 -3.495 -22.775 1.00 72.19 306 ALA A O 1
ATOM 2427 N N . ASP A 1 307 ? 9.632 -4.055 -22.626 1.00 76.75 307 ASP A N 1
ATOM 2428 C CA . ASP A 1 307 ? 9.540 -4.993 -21.510 1.00 76.75 307 ASP A CA 1
ATOM 2429 C C . ASP A 1 307 ? 9.782 -4.327 -20.147 1.00 76.75 307 ASP A C 1
ATOM 2431 O O . ASP A 1 307 ? 9.614 -4.980 -19.116 1.00 76.75 307 ASP A O 1
ATOM 2435 N N . PHE A 1 308 ? 10.156 -3.040 -20.112 1.00 87.50 308 PHE A N 1
ATOM 2436 C CA . PHE A 1 308 ? 10.370 -2.295 -18.872 1.00 87.50 308 PHE A CA 1
ATOM 2437 C C . PHE A 1 308 ? 9.038 -1.703 -18.365 1.00 87.50 308 PHE A C 1
ATOM 2439 O O . PHE A 1 308 ? 8.524 -0.731 -18.936 1.00 87.50 308 PHE A O 1
ATOM 2446 N N . PRO A 1 309 ? 8.440 -2.256 -17.291 1.00 91.44 309 PRO A N 1
ATOM 2447 C CA . PRO A 1 309 ? 7.094 -1.893 -16.867 1.00 91.44 309 PRO A CA 1
ATOM 2448 C C . PRO A 1 309 ? 7.148 -0.588 -16.075 1.00 91.44 309 PRO A C 1
ATOM 2450 O O . PRO A 1 309 ? 7.207 -0.609 -14.855 1.00 91.44 309 PRO A O 1
ATOM 2453 N N . LEU A 1 310 ? 7.176 0.559 -16.748 1.00 91.62 310 LEU A N 1
ATOM 2454 C CA . LEU A 1 310 ? 7.309 1.864 -16.098 1.00 91.62 310 LEU A CA 1
ATOM 2455 C C . LEU A 1 310 ? 5.963 2.542 -15.848 1.00 91.62 310 LEU A C 1
ATOM 2457 O O . LEU A 1 310 ? 5.059 2.506 -16.693 1.00 91.62 310 LEU A O 1
ATOM 2461 N N . ALA A 1 311 ? 5.884 3.248 -14.718 1.00 91.19 311 ALA A N 1
ATOM 2462 C CA . ALA A 1 311 ? 4.752 4.086 -14.376 1.00 91.19 311 ALA A CA 1
ATOM 2463 C C . ALA A 1 311 ? 4.377 5.004 -15.549 1.00 91.19 311 ALA A C 1
ATOM 2465 O O . ALA A 1 311 ? 5.219 5.689 -16.139 1.00 91.19 311 ALA A O 1
ATOM 2466 N N . LYS A 1 312 ? 3.087 5.011 -15.903 1.00 89.12 312 LYS A N 1
ATOM 2467 C CA . LYS A 1 312 ? 2.572 5.593 -17.153 1.00 89.12 312 LYS A CA 1
ATOM 2468 C C . LYS A 1 312 ? 3.046 7.024 -17.409 1.00 89.12 312 LYS A C 1
ATOM 2470 O O . LYS A 1 312 ? 3.360 7.358 -18.552 1.00 89.12 312 LYS A O 1
ATOM 2475 N N . LYS A 1 313 ? 3.124 7.851 -16.362 1.00 90.69 313 LYS A N 1
ATOM 2476 C CA . LYS A 1 313 ? 3.537 9.257 -16.465 1.00 90.69 313 LYS A CA 1
ATOM 2477 C C . LYS A 1 313 ? 4.980 9.436 -16.964 1.00 90.69 313 LYS A C 1
ATOM 2479 O O . LYS A 1 313 ? 5.279 10.436 -17.607 1.00 90.69 313 LYS A O 1
ATOM 2484 N N . HIS A 1 314 ? 5.841 8.437 -16.763 1.00 88.62 314 HIS A N 1
ATOM 2485 C CA . HIS A 1 314 ? 7.258 8.478 -17.135 1.00 88.62 314 HIS A CA 1
ATOM 2486 C C . HIS A 1 314 ? 7.563 7.844 -18.497 1.00 88.62 314 HIS A C 1
ATOM 2488 O O . HIS A 1 314 ? 8.707 7.862 -18.946 1.00 88.62 314 HIS A O 1
ATOM 2494 N N . LYS A 1 315 ? 6.560 7.324 -19.218 1.00 84.56 315 LYS A N 1
ATOM 2495 C CA . LYS A 1 315 ? 6.773 6.704 -20.542 1.00 84.56 315 LYS A CA 1
ATOM 2496 C C . LYS A 1 315 ? 7.415 7.656 -21.556 1.00 84.56 315 LYS A C 1
ATOM 2498 O O . LYS A 1 315 ? 8.237 7.238 -22.365 1.00 84.56 315 LYS A O 1
ATOM 2503 N N . HIS A 1 316 ? 7.084 8.946 -21.493 1.00 78.12 316 HIS A N 1
ATOM 2504 C CA . HIS A 1 316 ? 7.717 9.956 -22.345 1.00 78.12 316 HIS A CA 1
ATOM 2505 C C . HIS A 1 316 ? 9.196 10.175 -22.007 1.00 78.12 316 HIS A C 1
ATOM 2507 O O . HIS A 1 316 ? 9.986 10.440 -22.910 1.00 78.12 316 HIS A O 1
ATOM 2513 N N . HIS A 1 317 ? 9.574 10.034 -20.734 1.00 72.69 317 HIS A N 1
ATOM 2514 C CA . HIS A 1 317 ? 10.959 10.161 -20.294 1.00 72.69 317 HIS A CA 1
ATOM 2515 C C . HIS A 1 317 ? 11.827 9.032 -20.869 1.00 72.69 317 HIS A C 1
ATOM 2517 O O . HIS A 1 317 ? 12.863 9.313 -21.468 1.00 72.69 317 HIS A O 1
ATOM 2523 N N . LEU A 1 318 ? 11.352 7.779 -20.809 1.00 74.06 318 LEU A N 1
ATOM 2524 C CA . LEU A 1 318 ? 11.991 6.636 -21.487 1.00 74.06 318 LEU A CA 1
ATOM 2525 C C . LEU A 1 318 ? 12.178 6.888 -22.989 1.00 74.06 318 LEU A C 1
ATOM 2527 O O . LEU A 1 318 ? 13.272 6.717 -23.527 1.00 74.06 318 LEU A O 1
ATOM 2531 N N . ALA A 1 319 ? 11.121 7.353 -23.662 1.00 74.31 319 ALA A N 1
ATOM 2532 C CA . ALA A 1 319 ? 11.174 7.638 -25.093 1.00 74.31 319 ALA A CA 1
ATOM 2533 C C . ALA A 1 319 ? 12.188 8.749 -25.439 1.00 74.31 319 ALA A C 1
ATOM 2535 O O . ALA A 1 319 ? 12.799 8.716 -26.507 1.00 74.31 319 ALA A O 1
ATOM 2536 N N . ALA A 1 320 ? 12.382 9.730 -24.552 1.00 69.31 320 ALA A N 1
ATOM 2537 C CA . ALA A 1 320 ? 13.353 10.806 -24.735 1.00 69.31 320 ALA A CA 1
ATOM 2538 C C . ALA A 1 320 ? 14.802 10.338 -24.517 1.00 69.31 320 ALA A C 1
ATOM 2540 O O . ALA A 1 320 ? 15.667 10.699 -25.317 1.00 69.31 320 ALA A O 1
ATOM 2541 N N . CYS A 1 321 ? 15.053 9.498 -23.505 1.00 64.44 321 CYS A N 1
ATOM 2542 C CA . CYS A 1 321 ? 16.382 8.935 -23.226 1.00 64.44 321 CYS A CA 1
ATOM 2543 C C . CYS A 1 321 ? 16.942 8.158 -24.431 1.00 64.44 321 CYS A C 1
ATOM 2545 O O . CYS A 1 321 ? 18.130 8.246 -24.733 1.00 64.44 321 CYS A O 1
ATOM 2547 N N . ASN A 1 322 ? 16.073 7.492 -25.198 1.00 60.59 322 ASN A N 1
ATOM 2548 C CA . ASN A 1 322 ? 16.464 6.780 -26.419 1.00 60.59 322 ASN A CA 1
ATOM 2549 C C . ASN A 1 322 ? 16.861 7.667 -27.590 1.00 60.59 322 ASN A C 1
ATOM 2551 O O . ASN A 1 322 ? 17.693 7.277 -28.407 1.00 60.59 322 ASN A O 1
ATOM 2555 N N . ASN A 1 323 ? 16.223 8.827 -27.718 1.00 55.56 323 ASN A N 1
ATOM 2556 C CA . ASN A 1 323 ? 16.422 9.691 -28.874 1.00 55.56 323 ASN A CA 1
ATOM 2557 C C . ASN A 1 323 ? 17.608 10.644 -28.680 1.00 55.56 323 ASN A C 1
ATOM 2559 O O . ASN A 1 323 ? 18.022 11.291 -29.641 1.00 55.56 323 ASN A O 1
ATOM 2563 N N . ASN A 1 324 ? 18.147 10.757 -27.457 1.00 49.53 324 ASN A N 1
ATOM 2564 C CA . ASN A 1 324 ? 19.317 11.582 -27.171 1.00 49.53 324 ASN A CA 1
ATOM 2565 C C . ASN A 1 324 ? 19.987 11.188 -25.830 1.00 49.53 324 ASN A C 1
ATOM 2567 O O . ASN A 1 324 ? 19.632 11.743 -24.788 1.00 49.53 324 ASN A O 1
ATOM 2571 N N . PRO A 1 325 ? 21.005 10.303 -25.834 1.00 50.47 325 PRO A N 1
ATOM 2572 C CA . PRO A 1 325 ? 21.692 9.850 -24.615 1.00 50.47 325 PRO A CA 1
ATOM 2573 C C . PRO A 1 325 ? 22.387 10.968 -23.813 1.00 50.47 325 PRO A C 1
ATOM 2575 O O . PRO A 1 325 ? 22.817 10.750 -22.692 1.00 50.47 325 PRO A O 1
ATOM 2578 N N . THR A 1 326 ? 22.532 12.168 -24.384 1.00 49.00 326 THR A N 1
ATOM 2579 C CA . THR A 1 326 ? 23.268 13.309 -23.807 1.00 49.00 326 THR A CA 1
ATOM 2580 C C . THR A 1 326 ? 22.375 14.462 -23.327 1.00 49.00 326 THR A C 1
ATOM 2582 O O . THR A 1 326 ? 22.886 15.480 -22.860 1.00 49.00 326 THR A O 1
ATOM 2585 N N . ALA A 1 327 ? 21.044 14.355 -23.429 1.00 43.94 327 ALA A N 1
ATOM 2586 C CA . ALA A 1 327 ? 20.147 15.489 -23.169 1.00 43.94 327 ALA A CA 1
ATOM 2587 C C . ALA A 1 327 ? 19.781 15.725 -21.688 1.00 43.94 327 ALA A C 1
ATOM 2589 O O . ALA A 1 327 ? 19.208 16.770 -21.378 1.00 43.94 327 ALA A O 1
ATOM 2590 N N . LEU A 1 328 ? 20.126 14.823 -20.762 1.00 47.41 328 LEU A N 1
ATOM 2591 C CA . LEU A 1 328 ? 19.731 14.943 -19.347 1.00 47.41 328 LEU A CA 1
ATOM 2592 C C . LEU A 1 328 ? 20.545 15.967 -18.531 1.00 47.41 328 LEU A C 1
ATOM 2594 O O . LEU A 1 328 ? 20.173 16.292 -17.408 1.00 47.41 328 LEU A O 1
ATOM 2598 N N . VAL A 1 329 ? 21.596 16.571 -19.097 1.00 43.09 329 VAL A N 1
ATOM 2599 C CA . VAL A 1 329 ? 22.521 17.453 -18.352 1.00 43.09 329 VAL A CA 1
ATOM 2600 C C . VAL A 1 329 ? 21.927 18.828 -17.984 1.00 43.09 329 VAL A C 1
ATOM 2602 O O . VAL A 1 329 ? 22.573 19.620 -17.300 1.00 43.09 329 VAL A O 1
ATOM 2605 N N . LYS A 1 330 ? 20.702 19.184 -18.393 1.00 41.25 330 LYS A N 1
ATOM 2606 C CA . LYS A 1 330 ? 20.170 20.533 -18.117 1.00 41.25 330 LYS A CA 1
ATOM 2607 C C . LYS A 1 330 ? 18.680 20.579 -17.816 1.00 41.25 330 LYS A C 1
ATOM 2609 O O . LYS A 1 330 ? 17.948 21.148 -18.606 1.00 41.25 330 LYS A O 1
ATOM 2614 N N . THR A 1 331 ? 18.263 20.107 -16.643 1.00 37.03 331 THR A N 1
ATOM 2615 C CA . THR A 1 331 ? 17.165 20.726 -15.864 1.00 37.03 331 THR A CA 1
ATOM 2616 C C . THR A 1 331 ? 17.095 20.116 -14.462 1.00 37.03 331 THR A C 1
ATOM 2618 O O . THR A 1 331 ? 16.175 19.375 -14.143 1.00 37.03 331 THR A O 1
ATOM 2621 N N . ALA A 1 332 ? 18.047 20.455 -13.597 1.00 34.84 332 ALA A N 1
ATOM 2622 C CA . ALA A 1 332 ? 17.811 20.432 -12.158 1.00 34.84 332 ALA A CA 1
ATOM 2623 C C . ALA A 1 332 ? 17.967 21.873 -11.670 1.00 34.84 332 ALA A C 1
ATOM 2625 O O . ALA A 1 332 ? 19.076 22.375 -11.497 1.00 34.84 332 ALA A O 1
ATOM 2626 N N . ALA A 1 333 ? 16.845 22.584 -11.548 1.00 31.48 333 ALA A N 1
ATOM 2627 C CA . ALA A 1 333 ? 16.832 23.799 -10.747 1.00 31.48 333 ALA A CA 1
ATOM 2628 C C . ALA A 1 333 ? 17.067 23.381 -9.283 1.00 31.48 333 ALA A C 1
ATOM 2630 O O . ALA A 1 333 ? 16.443 22.416 -8.836 1.00 31.48 333 ALA A O 1
ATOM 2631 N N . PRO A 1 334 ? 17.955 24.054 -8.536 1.00 33.31 334 PRO A N 1
ATOM 2632 C CA . PRO A 1 334 ? 18.197 23.706 -7.144 1.00 33.31 334 PRO A CA 1
ATOM 2633 C C . PRO A 1 334 ? 16.928 23.965 -6.322 1.00 33.31 334 PRO A C 1
ATOM 2635 O O . PRO A 1 334 ? 16.378 25.068 -6.356 1.00 33.31 334 PRO A O 1
ATOM 2638 N N . CYS A 1 335 ? 16.463 22.951 -5.587 1.00 25.95 335 CYS A N 1
ATOM 2639 C CA . CYS A 1 335 ? 15.468 23.152 -4.536 1.00 25.95 335 CYS A CA 1
ATOM 2640 C C . CYS A 1 335 ? 16.069 24.075 -3.458 1.00 25.95 335 CYS A C 1
ATOM 2642 O O . CYS A 1 335 ? 17.207 23.840 -3.043 1.00 25.95 335 CYS A O 1
ATOM 2644 N N . PRO A 1 336 ? 15.353 25.121 -3.008 1.00 33.88 336 PRO A N 1
ATOM 2645 C CA . PRO A 1 336 ? 15.796 25.924 -1.879 1.00 33.88 336 PRO A CA 1
ATOM 2646 C C . PRO A 1 336 ? 15.693 25.112 -0.582 1.00 33.88 336 PRO A C 1
ATOM 2648 O O . PRO A 1 336 ? 14.706 24.409 -0.368 1.00 33.88 336 PRO A O 1
ATOM 2651 N N . CYS A 1 337 ? 16.750 25.224 0.224 1.00 35.50 337 CYS A N 1
ATOM 2652 C CA . CYS A 1 337 ? 16.969 24.577 1.516 1.00 35.50 337 CYS A CA 1
ATOM 2653 C C . CYS A 1 337 ? 15.899 24.878 2.570 1.00 35.50 337 CYS A C 1
ATOM 2655 O O . CYS A 1 337 ? 15.351 26.007 2.549 1.00 35.50 337 CYS A O 1
#

Sequence (337 aa):
MSETENTYGVFTLERQDLVDLSHRIAACIPADFLKDKDKPVVIAVDGTWQCGKKIVADYGREALLGVKHEDVRFPMRGETEVVPNDSLTMAQSFVNAVKNLFGRREQKDKWITRPLKKRLANSRGVDMTCRGISEYDEYVAADVNGALLDVSFINIAWRGNFSFHDDIDDWTDASFFKHHMNERQAGGVVYVHNLKRDVVEPDIEIKLESKSGYTSLNGEERSCKNVPHALQASLGEDGADIFAEWARFVMVKFNNTALETRANMAKMLKDEFGFCALEQISQELLAIPVEDDSDSELMQIKVDQADFPLAKKHKHHLAACNNNPTALVKTAAPCPC

pLDDT: mean 81.35, std 16.5, range [25.95, 98.25]

Radius of gyration: 23.49 Å; chains: 1; bounding box: 58×48×82 Å

Secondary structure (DSSP, 8-state):
--TTTTEEEEEE-SHHHHHHHHHHHHHTS-GGGGS-SSSPEEEEEEESTTS-HHHHHHHHHHHHHT--GGG--PPPTT-EEEEEGGG--HHHHHHHHHHHHHS------SEEEEE--EEEEEETTEEEEEEEETTTEEEEEEEETTEEEEEEEEETT-TT--TT--S-TT--HHHHHHHHHHH--SSEEEEEET--TTT---SEEEEEE-SB-SB-TTSPBPSSSBHHHHHHHHH-HHHHHHHTTT-EEEEEEE--HHHHHHHTHHHHIIIII--EEGGGS-HHHHTPPP--SS----------GGG--B-GGGHHHHHHHHH-TTGGGS--PPPP-

Foldseek 3Di:
DDPQPFKWKAKEQDPVLLLVLLLLVLLLFDVVLQFALLRAAEEEEWEAPLLPSVSNLQSSCCNNAVFHSVQADEFAVPDKDKAAPVPDDPVRVVVVVVVPVPDDDDPDDSIDIDRDFWDWTDGPNWIWIWGKHPPAKIWIWTQDPNGIGIRIEHELLPVQGIPPDPDDPDDDSLNVVVVSSVPHDGGYYYYYYLDDCVNDPGQKYKYKYQAADQAIPNRHGAQARGQLVLQCLQQNDVRSVVRSSNIIIMMMGGPNPVRCVSSVVVVCCCPQFQIDRSVLADPCSRPLHDDDPDPDPRPSPRDDNVRRRHTPVCPVVSVVCVVDVPPPPDDDDDDDD